Protein 3RR2 (pdb70)

Radius of gyration: 19.03 Å; Cα contacts (8 Å, |Δi|>4): 592; chains: 1; bounding box: 52×50×40 Å

Organism: Mycobacterium marinum (strain ATCC BAA-535 / M) (NCBI:txid216594)

InterPro domains:
  IPR001216 Cysteine synthase/cystathionine beta-synthase, pyridoxal-phosphate attachment site [PS00901] (33-51)
  IPR001926 Tryptophan synthase beta chain-like, PALP domain [PF00291] (7-294)
  IPR005856 Cysteine synthase [TIGR01136] (7-305)
  IPR005859 Cysteine synthase CysK [TIGR01139] (7-305)
  IPR036052 Tryptophan synthase beta chain-like, PALP domain superfamily [G3DSA:3.40.50.1100] (8-299)
  IPR036052 Tryptophan synthase beta chain-like, PALP domain superfamily [G3DSA:3.40.50.1100] (45-146)
  IPR036052 Tryptophan synthase beta chain-like, PALP domain superfamily [SSF53686] (2-307)
  IPR050214 Cysteine synthase/Cystathionine beta-synthase [PTHR10314] (3-308)

CATH classification: 3.40.50.1100 (+1 more: 3.40.50.1100)

Solvent-accessible surface area: 13873 Å² total; per-residue (Å²): 164,172,142,129,37,146,54,73,10,103,104,28,15,65,4,52,47,55,135,7,144,128,0,10,70,76,23,72,9,47,2,9,0,0,7,0,25,128,5,42,10,13,2,15,46,1,8,29,0,17,13,17,0,62,27,4,58,95,75,49,101,14,89,127,103,4,29,0,0,18,28,14,84,16,26,31,0,2,0,0,1,6,0,1,53,42,64,62,31,97,5,9,0,1,0,19,79,118,12,40,87,127,33,52,104,70,1,101,88,71,56,8,80,22,42,67,14,141,67,58,32,1,48,64,89,1,47,49,21,33,175,88,58,144,17,55,38,38,2,122,87,95,43,91,135,76,87,29,16,72,14,0,51,66,0,0,49,12,0,62,159,80,13,134,14,42,1,23,0,0,0,3,29,8,57,100,4,20,15,0,26,1,0,0,73,22,0,73,94,98,66,110,74,3,61,1,2,0,8,25,94,22,74,46,103,92,133,42,147,70,110,21,110,15,154,26,69,53,208,128,23,96,86,29,110,31,88,67,21,80,60,38,14,28,2,2,58,83,62,1,48,106,2,14,55,46,0,34,119,52,22,66,26,102,9,7,87,54,0,0,7,2,0,66,0,0,49,60,3,0,90,63,117,125,3,58,71,44,30,0,0,0,1,0,22,17,48,13,93,111,192

Foldseek 3Di:
DDDDDPWLLSQQDPFDKAWDDPLLPPFLATEIEGQNLPRPLGFLLLLVLVLLVVVCVVVVVADLAAAEEEEDEDDNLSSNLQVCLRSVHAYEYEYEPVRDPVRVVSSVVSVYHYHYDVVQRRVVVRVVVCVVDVSYDYGDQDDDPVAARPSLLSVLVSVCVNCVNQAAEEEEACALVRNQQRSLVNNCVVPVRHATEHEAEDEQDDPDDDWDFDDDHDDGGDTRDNPSHPYYHYGYQNQLVVQQVCCCVPVVAAADSRLSRRVSVQSVLSRDPVCRHGYYYTYRGGGHDPD

Secondary structure (DSSP, 8-state):
-----SSGGGGSS-PPEEE--STT-S-SSEEEEEEGGGSTTSSTHHHHHHHHHHHHHHHT---TT-EEEEE-SSHHHHHHHHHHHHHT-EEEEEEETTS-HHHHHHHHHTT-EEEEE--HHHHHHHHHHHHH-TTEE-------TTS--HHHHHHHHHHHHHTTT---EEEEE-TTSHHHHHHHHHHHHH-TT-EEEEEEEESS--------B---SSS-PPBP--TT-SEEEEEEHHHHHHHHHHIIIIIS----HHHHHHHHHHHHHHTSGGGTT-EEEEEE-------

Sequence (291 aa):
SMTIAENITQLIGGTPLVRLRRVTDGAAADDVVAKLESFNPAGSIKDRIGVAMIDAAEKAGLIKPDTIILEPTSGNTGIALAMVSAARGYKCVLTMPDTMSIERRMLLRAYGAELVLTPMAGAIAKAEELAKTDDRYFIPQQFENPANPAVHAVTTAEEVWRDTDGKVDIFVSGVGTGGTITGVAQVIKQRRPSAQFVAVEPAASPVKGPHPIQGIGAGFVPPVLDLALVDEVITVGNDDALELARRMATEEGLLVGISSGAAVWAARELAHRPENAGKLIVVVLPDFGERY

Nearest PDB structures (foldseek):
  3rr2-assembly1_A  TM=1.003E+00  e=1.595E-61  Mycobacterium marinum M
  4i1y-assembly1_A  TM=9.428E-01  e=1.018E-43  Mycobacterium ulcerans Agy99
  4i1y-assembly2_C  TM=9.338E-01  e=3.707E-43  Mycobacterium ulcerans Agy99
  5mms-assembly2_A  TM=8.880E-01  e=4.547E-29  Homo sapiens
  1m54-assembly2_C  TM=8.860E-01  e=8.006E-27  Homo sapiens

Structure (mmCIF, N/CA/C/O backbone):
data_3RR2
#
_entry.id   3RR2
#
_cell.length_a   51.190
_cell.length_b   51.190
_cell.length_c   229.900
_cell.angle_alpha   90.000
_cell.angle_beta   90.000
_cell.angle_gamma   90.000
#
_symmetry.space_group_name_H-M   'P 43 21 2'
#
loop_
_entity.id
_entity.type
_entity.pdbx_description
1 polymer 'Cysteine synthase'
2 water water
#
loop_
_atom_site.group_PDB
_atom_site.id
_atom_site.type_symbol
_atom_site.label_atom_id
_atom_site.label_alt_id
_atom_site.label_comp_id
_atom_site.label_asym_id
_atom_site.label_entity_id
_atom_site.label_seq_id
_atom_site.pdbx_PDB_ins_code
_atom_site.Cartn_x
_atom_site.Cartn_y
_atom_site.Cartn_z
_atom_site.occupancy
_atom_site.B_iso_or_equiv
_atom_site.auth_seq_id
_atom_site.auth_comp_id
_atom_site.auth_asym_id
_atom_site.auth_atom_id
_atom_site.pdbx_PDB_model_num
ATOM 1 N N . SER A 1 4 ? 16.400 33.487 114.619 1.00 35.37 0 SER A N 1
ATOM 2 C CA . SER A 1 4 ? 17.003 33.083 115.924 1.00 35.06 0 SER A CA 1
ATOM 3 C C . SER A 1 4 ? 16.131 32.101 116.746 1.00 34.08 0 SER A C 1
ATOM 4 O O . SER A 1 4 ? 16.654 31.480 117.697 1.00 33.89 0 SER A O 1
ATOM 6 N N . MET A 1 5 ? 14.834 31.969 116.386 1.00 32.34 1 MET A N 1
ATOM 7 C CA . MET A 1 5 ? 13.963 30.871 116.894 1.00 30.23 1 MET A CA 1
ATOM 8 C C . MET A 1 5 ? 14.090 29.676 115.963 1.00 28.42 1 MET A C 1
ATOM 9 O O . MET A 1 5 ? 14.476 29.841 114.805 1.00 28.75 1 MET A O 1
ATOM 14 N N . THR A 1 6 ? 13.764 28.484 116.461 1.00 25.31 2 THR A N 1
ATOM 15 C CA . THR A 1 6 ? 13.746 27.268 115.665 1.00 23.12 2 THR A CA 1
ATOM 16 C C . THR A 1 6 ? 12.366 26.619 115.792 1.00 21.07 2 THR A C 1
ATOM 17 O O . THR A 1 6 ? 12.130 25.797 116.685 1.00 19.53 2 THR A O 1
ATOM 21 N N . ILE A 1 7 ? 11.460 27.038 114.917 1.00 18.53 3 ILE A N 1
ATOM 22 C CA . ILE A 1 7 ? 10.081 26.578 114.904 1.00 17.39 3 ILE A CA 1
ATOM 23 C C . ILE A 1 7 ? 9.709 26.328 113.453 1.00 16.34 3 ILE A C 1
ATOM 24 O O . ILE A 1 7 ? 9.809 27.235 112.640 1.00 16.58 3 ILE A O 1
ATOM 29 N N . ALA A 1 8 ? 9.300 25.102 113.139 1.00 15.11 4 ALA A N 1
ATOM 30 C CA . ALA A 1 8 ? 8.773 24.732 111.832 1.00 14.74 4 ALA A CA 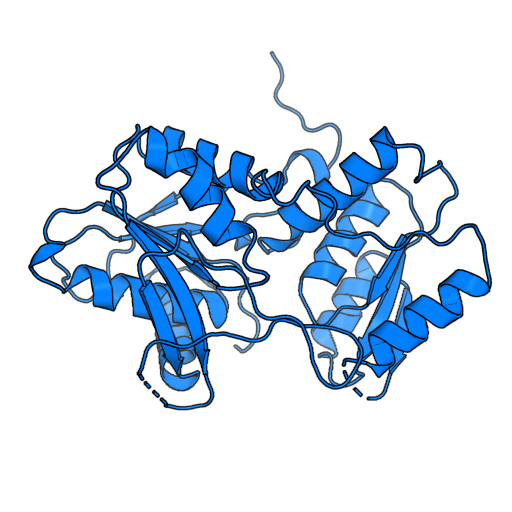1
ATOM 31 C C . ALA A 1 8 ? 7.449 25.439 111.598 1.00 15.40 4 ALA A C 1
ATOM 32 O O . ALA A 1 8 ? 6.633 25.537 112.504 1.00 15.52 4 ALA A O 1
ATOM 34 N N . GLU A 1 9 ? 7.227 25.944 110.394 1.00 15.91 5 GLU A N 1
ATOM 35 C CA . GLU A 1 9 ? 5.908 26.511 110.035 1.00 17.60 5 GLU A CA 1
ATOM 36 C C . GLU A 1 9 ? 4.832 25.449 109.918 1.00 16.55 5 GLU A C 1
ATOM 37 O O . GLU A 1 9 ? 3.680 25.704 110.232 1.00 16.43 5 GLU A O 1
ATOM 43 N N . ASN A 1 10 ? 5.216 24.251 109.493 1.00 15.83 6 ASN A N 1
ATOM 44 C CA . ASN A 1 10 ? 4.311 23.115 109.436 1.00 15.52 6 ASN A CA 1
ATOM 45 C C . ASN A 1 10 ? 5.117 21.814 109.442 1.00 14.44 6 ASN A C 1
ATOM 46 O O . ASN A 1 10 ? 6.334 21.839 109.338 1.00 13.65 6 ASN A O 1
ATOM 51 N N . ILE A 1 11 ? 4.438 20.682 109.576 1.00 12.93 7 ILE A N 1
ATOM 52 C CA . ILE A 1 11 ? 5.104 19.397 109.765 1.00 12.66 7 ILE A CA 1
ATOM 53 C C . ILE A 1 11 ? 5.982 18.997 108.541 1.00 12.35 7 ILE A C 1
ATOM 54 O O . ILE A 1 11 ? 6.977 18.289 108.693 1.00 11.54 7 ILE A O 1
ATOM 59 N N . THR A 1 12 ? 5.667 19.507 107.348 1.00 12.81 8 THR A N 1
ATOM 60 C CA . THR A 1 12 ? 6.418 19.151 106.146 1.00 12.88 8 THR A CA 1
ATOM 61 C C . THR A 1 12 ? 7.817 19.722 106.190 1.00 14.91 8 THR A C 1
ATOM 62 O O . THR A 1 12 ? 8.720 19.207 105.523 1.00 14.69 8 THR A O 1
ATOM 66 N N . GLN A 1 13 ? 8.007 20.761 107.009 1.00 15.30 9 GLN A N 1
ATOM 67 C CA . GLN A 1 13 ? 9.306 21.350 107.226 1.00 16.32 9 GLN A CA 1
ATOM 68 C C . GLN A 1 13 ? 10.184 20.536 108.158 1.00 15.38 9 GLN A C 1
ATOM 69 O O . GLN A 1 13 ? 11.341 20.884 108.344 1.00 16.58 9 GLN A O 1
ATOM 75 N N . LEU A 1 14 ? 9.637 19.467 108.739 1.00 14.44 10 LEU A N 1
ATOM 76 C CA . LEU A 1 14 ? 10.396 18.530 109.588 1.00 13.41 10 LEU A CA 1
ATOM 77 C C . LEU A 1 14 ? 10.715 17.221 108.867 1.00 13.38 10 LEU A C 1
ATOM 78 O O . LEU A 1 14 ? 11.162 16.259 109.481 1.00 13.45 10 LEU A O 1
ATOM 83 N N . ILE A 1 15 ? 10.484 17.172 107.553 1.00 13.01 11 ILE A N 1
ATOM 84 C CA . ILE A 1 15 ? 10.870 16.016 106.750 1.00 12.31 11 ILE A CA 1
ATOM 85 C C . ILE A 1 15 ? 12.370 16.088 106.507 1.00 12.68 11 ILE A C 1
ATOM 86 O O . ILE A 1 15 ? 12.913 17.182 106.251 1.00 12.63 11 ILE A O 1
ATOM 91 N N . GLY A 1 16 ? 13.039 14.951 106.587 1.00 12.83 12 GLY A N 1
ATOM 92 C CA . GLY A 1 16 ? 14.509 14.924 106.429 1.00 13.85 12 GLY A CA 1
ATOM 93 C C . GLY A 1 16 ? 15.254 15.318 107.701 1.00 13.79 12 GLY A C 1
ATOM 94 O O . GLY A 1 16 ? 14.685 15.338 108.802 1.00 14.16 12 GLY A O 1
ATOM 95 N N . GLY A 1 17 ? 16.542 15.592 107.554 1.00 14.32 13 GLY A N 1
ATOM 96 C CA . GLY A 1 17 ? 17.452 15.804 108.709 1.00 13.63 13 GLY A CA 1
ATOM 97 C C . GLY A 1 17 ? 17.490 14.665 109.700 1.00 13.02 13 GLY A C 1
ATOM 98 O O . GLY A 1 17 ? 17.587 14.878 110.897 1.00 12.52 13 GLY A O 1
ATOM 99 N N . THR A 1 18 ? 17.423 13.440 109.194 1.00 11.68 14 THR A N 1
ATOM 100 C CA . THR A 1 18 ? 17.310 12.245 110.013 1.00 11.42 14 THR A CA 1
ATOM 101 C C . THR A 1 18 ? 18.683 11.891 110.572 1.00 11.32 14 THR A C 1
ATOM 102 O O . THR A 1 18 ? 19.695 12.193 109.944 1.00 12.10 14 THR A O 1
ATOM 106 N N . PRO A 1 19 ? 18.719 11.294 111.767 1.00 12.29 15 PRO A N 1
ATOM 107 C CA . PRO A 1 19 ? 19.976 11.067 112.466 1.00 12.35 15 PRO A CA 1
ATOM 108 C C . PRO A 1 19 ? 20.714 9.814 112.018 1.00 11.86 15 PRO A C 1
ATOM 109 O O . PRO A 1 19 ? 20.096 8.858 111.511 1.00 12.42 15 PRO A O 1
ATOM 113 N N . LEU A 1 20 ? 22.017 9.826 112.241 1.00 12.19 16 LEU A N 1
ATOM 114 C CA . LEU A 1 20 ? 22.842 8.615 112.183 1.00 12.01 16 LEU A CA 1
ATOM 115 C C . LEU A 1 20 ? 23.041 7.984 113.565 1.00 12.29 16 LEU A C 1
ATOM 116 O O . LEU A 1 20 ? 23.264 8.683 114.567 1.00 12.97 16 LEU A O 1
ATOM 121 N N . VAL A 1 21 ? 23.002 6.654 113.611 1.00 11.29 17 VAL A N 1
ATOM 122 C CA . VAL A 1 21 ? 23.288 5.922 114.839 1.00 12.00 17 VAL A CA 1
ATOM 123 C C . VAL A 1 21 ? 24.156 4.722 114.516 1.00 12.97 17 VAL A C 1
ATOM 124 O O . VAL A 1 21 ? 23.950 4.033 113.499 1.00 11.24 17 VAL A O 1
ATOM 128 N N . ARG A 1 22 ? 25.123 4.478 115.389 1.00 13.76 18 ARG A N 1
ATOM 129 C CA . ARG A 1 22 ? 26.073 3.397 115.214 1.00 15.31 18 ARG A CA 1
ATOM 130 C C . ARG A 1 22 ? 25.373 2.083 115.566 1.00 15.22 18 ARG A C 1
ATOM 131 O O . ARG A 1 22 ? 24.579 2.038 116.518 1.00 14.75 18 ARG A O 1
ATOM 139 N N . LEU A 1 23 ? 25.620 1.032 114.780 1.00 15.13 19 LEU A N 1
ATOM 140 C CA . LEU A 1 23 ? 25.116 -0.309 115.100 1.00 15.96 19 LEU A CA 1
ATOM 141 C C . LEU A 1 23 ? 26.225 -1.087 115.794 1.00 17.92 19 LEU A C 1
ATOM 142 O O . LEU A 1 23 ? 27.325 -1.213 115.280 1.00 20.07 19 LEU A O 1
ATOM 147 N N . ARG A 1 24 ? 25.950 -1.540 117.007 1.00 18.55 20 ARG A N 1
ATOM 148 C CA . ARG A 1 24 ? 26.997 -2.021 117.889 1.00 20.36 20 ARG A CA 1
ATOM 149 C C . ARG A 1 24 ? 26.975 -3.543 118.038 1.00 19.97 20 ARG A C 1
ATOM 150 O O . ARG A 1 24 ? 27.991 -4.139 118.316 1.00 20.79 20 ARG A O 1
ATOM 158 N N . ARG A 1 25 ? 25.816 -4.167 117.871 1.00 20.00 21 ARG A N 1
ATOM 159 C CA . ARG A 1 25 ? 25.669 -5.600 118.160 1.00 21.72 21 ARG A CA 1
ATOM 160 C C . ARG A 1 25 ? 25.358 -6.464 116.935 1.00 21.56 21 ARG A C 1
ATOM 161 O O . ARG A 1 25 ? 25.976 -7.526 116.748 1.00 21.56 21 ARG A O 1
ATOM 169 N N . VAL A 1 26 ? 24.454 -5.994 116.082 1.00 20.95 22 VAL A N 1
ATOM 170 C CA . VAL A 1 26 ? 23.921 -6.829 114.995 1.00 20.23 22 VAL A CA 1
ATOM 171 C C . VAL A 1 26 ? 24.912 -7.082 113.853 1.00 21.26 22 VAL A C 1
ATOM 172 O O . VAL A 1 26 ? 24.674 -7.925 113.004 1.00 21.32 22 VAL A O 1
ATOM 176 N N . THR A 1 27 ? 26.023 -6.355 113.863 1.00 21.32 23 THR A N 1
ATOM 177 C CA . THR A 1 27 ? 27.067 -6.488 112.874 1.00 22.49 23 THR A CA 1
ATOM 178 C C . THR A 1 27 ? 27.986 -7.680 113.172 1.00 22.94 23 THR A C 1
ATOM 179 O O . THR A 1 27 ? 28.768 -8.073 112.324 1.00 22.80 23 THR A O 1
ATOM 183 N N . ASP A 1 28 ? 27.907 -8.210 114.395 1.00 23.66 24 ASP A N 1
ATOM 184 C CA . ASP A 1 28 ? 28.591 -9.440 114.785 1.00 24.82 24 ASP A CA 1
ATOM 185 C C . ASP A 1 28 ? 30.102 -9.324 114.625 1.00 25.04 24 ASP A C 1
ATOM 186 O O . ASP A 1 28 ? 30.745 -10.145 113.977 1.00 25.86 24 ASP A O 1
ATOM 191 N N . GLY A 1 29 ? 30.658 -8.302 115.262 1.00 25.00 25 GLY A N 1
ATOM 192 C CA . GLY A 1 29 ? 32.108 -8.121 115.332 1.00 26.62 25 GLY A CA 1
ATOM 193 C C . GLY A 1 29 ? 32.811 -7.791 114.024 1.00 26.25 25 GLY A C 1
ATOM 194 O O . GLY A 1 29 ? 33.976 -8.126 113.847 1.00 27.13 25 GLY A O 1
ATOM 195 N N . ALA A 1 30 ? 32.108 -7.126 113.114 1.00 24.90 26 ALA A N 1
ATOM 196 C CA . ALA A 1 30 ? 32.700 -6.655 111.856 1.00 24.11 26 ALA A CA 1
ATOM 197 C C . ALA A 1 30 ? 33.878 -5.691 112.082 1.00 24.11 26 ALA A C 1
ATOM 198 O O . ALA A 1 30 ? 33.920 -4.978 113.074 1.00 24.51 26 ALA A O 1
ATOM 200 N N . ALA A 1 31 ? 34.828 -5.678 111.151 1.00 23.72 27 ALA A N 1
ATOM 201 C CA . ALA A 1 31 ? 36.005 -4.820 111.248 1.00 23.69 27 ALA A CA 1
ATOM 202 C C . ALA A 1 31 ? 35.806 -3.480 110.536 1.00 22.45 27 ALA A C 1
ATOM 203 O O . ALA A 1 31 ? 36.736 -2.705 110.411 1.00 23.21 27 ALA A O 1
ATOM 205 N N . ALA A 1 32 ? 34.608 -3.230 110.023 1.00 20.90 28 ALA A N 1
ATOM 206 C CA . ALA A 1 32 ? 34.243 -1.912 109.535 1.00 20.11 28 ALA A CA 1
ATOM 207 C C . ALA A 1 32 ? 33.141 -1.366 110.440 1.00 19.90 28 ALA A C 1
ATOM 208 O O . ALA A 1 32 ? 32.397 -2.145 111.061 1.00 19.31 28 ALA A O 1
ATOM 210 N N . ASP A 1 33 ? 33.026 -0.041 110.488 1.00 18.89 29 ASP A N 1
ATOM 211 C CA A ASP A 1 33 ? 32.016 0.653 111.278 0.50 18.79 29 ASP A CA 1
ATOM 212 C CA B ASP A 1 33 ? 32.005 0.611 111.292 0.50 18.85 29 ASP A CA 1
ATOM 213 C C . ASP A 1 33 ? 30.717 0.748 110.474 1.00 17.81 29 ASP A C 1
ATOM 214 O O . ASP A 1 33 ? 30.732 1.190 109.318 1.00 18.20 29 ASP A O 1
ATOM 223 N N . VAL A 1 34 ? 29.598 0.336 111.049 1.00 16.19 30 VAL A N 1
ATOM 224 C CA . VAL A 1 34 ? 28.331 0.438 110.343 1.00 15.23 30 VAL A CA 1
ATOM 225 C C . VAL A 1 34 ? 27.442 1.443 111.091 1.00 14.45 30 VAL A C 1
ATOM 226 O O . VAL A 1 34 ? 27.193 1.277 112.286 1.00 15.45 30 VAL A O 1
ATOM 230 N N . VAL A 1 35 ? 26.980 2.483 110.400 1.00 14.10 31 VAL A N 1
ATOM 231 C CA . VAL A 1 35 ? 26.095 3.461 111.019 1.00 13.96 31 VAL A CA 1
ATOM 232 C C . VAL A 1 35 ? 24.838 3.589 110.183 1.00 13.45 31 VAL A C 1
ATOM 233 O O . VAL A 1 35 ? 24.905 3.648 108.953 1.00 13.90 31 VAL A O 1
ATOM 237 N N . ALA A 1 36 ? 23.699 3.626 110.861 1.00 12.37 32 ALA A N 1
ATOM 238 C CA . ALA A 1 36 ? 22.391 3.607 110.236 1.00 12.01 32 ALA A CA 1
ATOM 239 C C . ALA A 1 36 ? 21.773 5.020 110.152 1.00 12.07 32 ALA A C 1
ATOM 240 O O . ALA A 1 36 ? 21.796 5.789 111.125 1.00 11.87 32 ALA A O 1
ATOM 242 N N . LYS A 1 37 ? 21.211 5.347 109.002 1.00 11.96 33 LYS A N 1
ATOM 243 C CA . LYS A 1 37 ? 20.467 6.600 108.836 1.00 12.00 33 LYS A CA 1
ATOM 244 C C . LYS A 1 37 ? 18.988 6.295 108.984 1.00 11.90 33 LYS A C 1
ATOM 245 O O . LYS A 1 37 ? 18.444 5.478 108.241 1.00 12.11 33 LYS A O 1
ATOM 251 N N . LEU A 1 38 ? 18.364 6.878 109.996 1.00 11.98 34 LEU A N 1
ATOM 252 C CA . LEU A 1 38 ? 17.065 6.431 110.459 1.00 13.34 34 LEU A CA 1
ATOM 253 C C . LEU A 1 38 ? 15.938 7.195 109.745 1.00 14.13 34 LEU A C 1
ATOM 254 O O . LEU A 1 38 ? 15.450 8.232 110.251 1.00 14.96 34 LEU A O 1
ATOM 259 N N . GLU A 1 39 ? 15.515 6.694 108.588 1.00 15.00 35 GLU A N 1
ATOM 260 C CA . GLU A 1 39 ? 14.447 7.362 107.839 1.00 15.84 35 GLU A CA 1
ATOM 261 C C . GLU A 1 39 ? 13.060 7.176 108.478 1.00 17.79 35 GLU A C 1
ATOM 262 O O . GLU A 1 39 ? 12.139 7.924 108.162 1.00 17.87 35 GLU A O 1
ATOM 268 N N . SER A 1 40 ? 12.943 6.234 109.425 1.00 18.95 36 SER A N 1
ATOM 269 C CA . SER A 1 40 ? 11.761 6.106 110.279 1.00 19.71 36 SER A CA 1
ATOM 270 C C . SER A 1 40 ? 11.543 7.303 111.188 1.00 19.21 36 SER A C 1
ATOM 271 O O . SER A 1 40 ? 10.480 7.425 111.782 1.00 21.47 36 SER A O 1
ATOM 274 N N . PHE A 1 41 ? 12.517 8.208 111.285 1.00 17.95 37 PHE A N 1
ATOM 275 C CA . PHE A 1 41 ? 12.346 9.432 112.054 1.00 17.53 37 PHE A CA 1
ATOM 276 C C . PHE A 1 41 ? 11.645 10.555 111.276 1.00 16.18 37 PHE A C 1
ATOM 277 O O . PHE A 1 41 ? 11.294 11.579 111.858 1.00 15.98 37 PHE A O 1
ATOM 285 N N . ASN A 1 42 ? 11.457 10.387 109.973 1.00 14.55 38 ASN A N 1
ATOM 286 C CA . ASN A 1 42 ? 10.591 11.311 109.232 1.00 14.36 38 ASN A CA 1
ATOM 287 C C . ASN A 1 42 ? 9.181 11.328 109.839 1.00 14.07 38 ASN A C 1
ATOM 288 O O . ASN A 1 42 ? 8.759 10.359 110.440 1.00 14.08 38 ASN A O 1
ATOM 293 N N . PRO A 1 43 ? 8.434 12.420 109.653 1.00 14.00 39 PRO A N 1
ATOM 294 C CA . PRO A 1 43 ? 7.167 12.612 110.377 1.00 13.96 39 PRO A CA 1
ATOM 295 C C . PRO A 1 43 ? 6.116 11.522 110.188 1.00 15.31 39 PRO A C 1
ATOM 296 O O . PRO A 1 43 ? 5.401 11.203 111.135 1.00 15.72 39 PRO A O 1
ATOM 300 N N . ALA A 1 44 ? 6.029 10.956 108.983 1.00 15.28 40 ALA A N 1
ATOM 301 C CA . ALA A 1 44 ? 5.103 9.867 108.698 1.00 16.27 40 ALA A CA 1
ATOM 302 C C . ALA A 1 44 ? 5.813 8.508 108.639 1.00 16.07 40 ALA A C 1
ATOM 303 O O . ALA A 1 44 ? 5.231 7.546 108.121 1.00 17.42 40 ALA A O 1
ATOM 305 N N . GLY A 1 45 ? 7.057 8.446 109.128 1.00 15.10 41 GLY A N 1
ATOM 306 C CA . GLY A 1 45 ? 7.715 7.174 109.439 1.00 15.15 41 GLY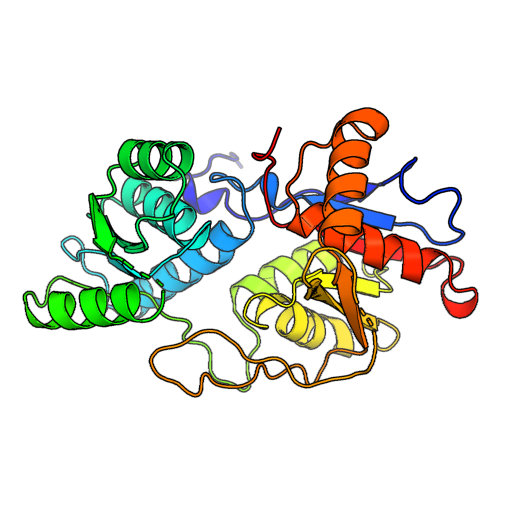 A CA 1
ATOM 307 C C . GLY A 1 45 ? 8.532 6.503 108.343 1.00 14.77 41 GLY A C 1
ATOM 308 O O . GLY A 1 45 ? 9.024 5.401 108.551 1.00 15.25 41 GLY A O 1
ATOM 309 N N . SER A 1 46 ? 8.704 7.141 107.185 1.00 14.04 42 SER A N 1
ATOM 310 C CA . SER A 1 46 ? 9.524 6.532 106.138 1.00 13.70 42 SER A CA 1
ATOM 311 C C . SER A 1 46 ? 10.253 7.515 105.223 1.00 13.16 42 SER A C 1
ATOM 312 O O . SER A 1 46 ? 9.944 8.724 105.160 1.00 12.05 42 SER A O 1
ATOM 315 N N . ILE A 1 47 ? 11.206 6.960 104.472 1.00 12.54 43 ILE A N 1
ATOM 316 C CA . ILE A 1 47 ? 11.937 7.716 103.486 1.00 12.89 43 ILE A CA 1
ATOM 317 C C . ILE A 1 47 ? 10.997 8.352 102.452 1.00 12.73 43 ILE A C 1
ATOM 318 O O . ILE A 1 47 ? 11.321 9.388 101.895 1.00 12.74 43 ILE A O 1
ATOM 323 N N . LYS A 1 48 ? 9.834 7.745 102.218 1.00 12.52 44 LYS A N 1
ATOM 324 C CA . LYS A 1 48 ? 8.906 8.260 101.195 1.00 13.02 44 LYS A CA 1
ATOM 325 C C . LYS A 1 48 ? 8.366 9.658 101.518 1.00 12.53 44 LYS A C 1
ATOM 326 O O . LYS A 1 48 ? 7.950 10.368 100.626 1.00 13.18 44 LYS A O 1
ATOM 332 N N . ASP A 1 49 ? 8.447 10.091 102.767 1.00 12.89 45 ASP A N 1
ATOM 333 C CA . ASP A 1 49 ? 8.132 11.476 103.083 1.00 13.52 45 ASP A CA 1
ATOM 334 C C . ASP A 1 49 ? 8.971 12.447 102.215 1.00 13.01 45 ASP A C 1
ATOM 335 O O . ASP A 1 49 ? 8.475 13.469 101.775 1.00 12.54 45 ASP A O 1
ATOM 340 N N . ARG A 1 50 ? 10.242 12.140 102.015 1.00 13.31 46 ARG A N 1
ATOM 341 C CA . ARG A 1 50 ? 11.134 13.013 101.217 1.00 13.52 46 ARG A CA 1
ATOM 342 C C . ARG A 1 50 ? 10.676 13.090 99.776 1.00 14.00 46 ARG A C 1
ATOM 343 O O . ARG A 1 50 ? 10.672 14.177 99.166 1.00 12.31 46 ARG A O 1
ATOM 351 N N . ILE A 1 51 ? 10.295 11.930 99.233 1.00 14.32 47 ILE A N 1
ATOM 352 C CA . ILE A 1 51 ? 9.895 11.813 97.825 1.00 16.03 47 ILE A CA 1
ATOM 353 C C . ILE A 1 51 ? 8.542 12.473 97.626 1.00 15.77 47 ILE A C 1
ATOM 354 O O . ILE A 1 51 ? 8.349 13.235 96.699 1.00 15.85 47 ILE A O 1
ATOM 359 N N . GLY A 1 52 ? 7.596 12.198 98.516 1.00 15.68 48 GLY A N 1
ATOM 360 C CA . GLY A 1 52 ? 6.287 12.812 98.443 1.00 15.18 48 GLY A CA 1
ATOM 361 C C . GLY A 1 52 ? 6.288 14.328 98.523 1.00 15.24 48 GLY A C 1
ATOM 362 O O . GLY A 1 52 ? 5.621 15.013 97.737 1.00 15.84 48 GLY A O 1
ATOM 363 N N . VAL A 1 53 ? 6.989 14.880 99.495 1.00 14.20 49 VAL A N 1
ATOM 364 C CA . VAL A 1 53 ? 7.038 16.325 99.599 1.00 13.75 49 VAL A CA 1
ATOM 365 C C . VAL A 1 53 ? 7.755 16.962 98.424 1.00 14.24 49 VAL A C 1
ATOM 366 O O . VAL A 1 53 ? 7.355 18.039 98.003 1.00 14.37 49 VAL A O 1
ATOM 370 N N . ALA A 1 54 ? 8.795 16.311 97.892 1.00 14.02 50 ALA A N 1
ATOM 371 C CA . ALA A 1 54 ? 9.554 16.893 96.760 1.00 14.33 50 ALA A CA 1
ATOM 372 C C . ALA A 1 54 ? 8.672 16.975 95.516 1.00 14.80 50 ALA A C 1
ATOM 373 O O . ALA A 1 54 ? 8.751 17.947 94.771 1.00 14.03 50 ALA A O 1
ATOM 375 N N . MET A 1 55 ? 7.853 15.948 95.287 1.00 14.08 51 MET A N 1
ATOM 376 C CA . MET A 1 55 ? 6.931 15.961 94.159 1.00 15.48 51 MET A CA 1
ATOM 377 C C . MET A 1 55 ? 5.886 17.082 94.283 1.00 15.95 51 MET A C 1
ATOM 378 O O . MET A 1 55 ? 5.563 17.749 93.304 1.00 15.81 51 MET A O 1
ATOM 383 N N . ILE A 1 56 ? 5.369 17.284 95.500 1.00 15.86 52 ILE A N 1
ATOM 384 C CA . ILE A 1 56 ? 4.347 18.309 95.753 1.00 17.19 52 ILE A CA 1
ATOM 385 C C . ILE A 1 56 ? 4.937 19.721 95.678 1.00 16.67 52 ILE A C 1
ATOM 386 O O . ILE A 1 56 ? 4.355 20.608 95.057 1.00 17.00 52 ILE A O 1
ATOM 391 N N . ASP A 1 57 ? 6.096 19.906 96.289 1.00 16.34 53 ASP A N 1
ATOM 392 C CA . ASP A 1 57 ? 6.829 21.171 96.191 1.00 17.63 53 ASP A CA 1
ATOM 393 C C . ASP A 1 57 ? 7.076 21.594 94.739 1.00 17.82 53 ASP A C 1
ATOM 394 O O . ASP A 1 57 ? 6.873 22.748 94.381 1.00 18.78 53 ASP A O 1
ATOM 399 N N . ALA A 1 58 ? 7.525 20.648 93.919 1.00 17.91 54 ALA A N 1
ATOM 400 C CA . ALA A 1 58 ? 7.783 20.893 92.501 1.00 18.26 54 ALA A CA 1
ATOM 401 C C . ALA A 1 58 ? 6.499 21.305 91.748 1.00 18.60 54 ALA A C 1
ATOM 402 O O . ALA A 1 58 ? 6.509 22.294 90.998 1.00 18.29 54 ALA A O 1
ATOM 404 N N . ALA A 1 59 ? 5.410 20.568 91.975 1.00 17.86 55 ALA A N 1
ATOM 405 C CA . ALA A 1 59 ? 4.0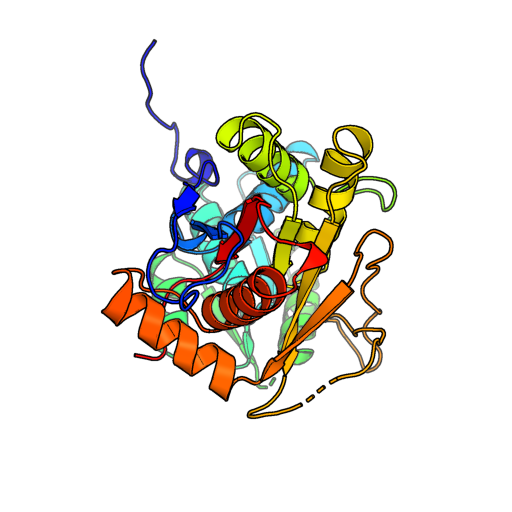99 20.864 91.383 1.00 19.48 55 ALA A CA 1
ATOM 406 C C . ALA A 1 59 ? 3.570 22.230 91.799 1.00 19.68 55 ALA A C 1
ATOM 407 O O . ALA A 1 59 ? 2.977 22.954 90.980 1.00 22.23 55 ALA A O 1
ATOM 409 N N . GLU A 1 60 ? 3.765 22.586 93.063 1.00 19.57 56 GLU A N 1
ATOM 410 C CA . GLU A 1 60 ? 3.377 23.920 93.558 1.00 20.43 56 GLU A CA 1
ATOM 411 C C . GLU A 1 60 ? 4.163 24.995 92.814 1.00 21.26 56 GLU A C 1
ATOM 412 O O . GLU A 1 60 ? 3.582 25.938 92.306 1.00 22.71 56 GLU A O 1
ATOM 418 N N . LYS A 1 61 ? 5.478 24.805 92.694 1.00 21.90 57 LYS A N 1
ATOM 419 C CA . LYS A 1 61 ? 6.341 25.759 91.982 1.00 21.81 57 LYS A CA 1
ATOM 420 C C . LYS A 1 61 ? 5.957 25.877 90.509 1.00 22.80 57 LYS A C 1
ATOM 421 O O . LYS A 1 61 ? 5.981 26.974 89.946 1.00 23.08 57 LYS A O 1
ATOM 423 N N . ALA A 1 62 ? 5.612 24.748 89.903 1.00 22.33 58 ALA A N 1
ATOM 424 C CA . ALA A 1 62 ? 5.243 24.696 88.495 1.00 24.04 58 ALA A CA 1
ATOM 425 C C . ALA A 1 62 ? 3.875 25.337 88.184 1.00 25.69 58 ALA A C 1
ATOM 426 O O . ALA A 1 62 ? 3.594 25.630 87.014 1.00 25.62 58 ALA A O 1
ATOM 428 N N . GLY A 1 63 ? 3.039 25.498 89.219 1.00 27.06 59 GLY A N 1
ATOM 429 C CA . GLY A 1 63 ? 1.666 26.004 89.098 1.00 28.80 59 GLY A CA 1
ATOM 430 C C . GLY A 1 63 ? 0.617 24.937 88.802 1.00 30.89 59 GLY A C 1
ATOM 431 O O . GLY A 1 63 ? -0.526 25.253 88.447 1.00 31.68 59 GLY A O 1
ATOM 432 N N . LEU A 1 64 ? 0.995 23.669 88.939 1.00 33.08 60 LEU A N 1
ATOM 433 C CA . LEU A 1 64 ? 0.066 22.546 88.753 1.00 34.21 60 LEU A CA 1
ATOM 434 C C . LEU A 1 64 ? -0.805 22.295 89.983 1.00 35.05 60 LEU A C 1
ATOM 435 O O . LEU A 1 64 ? -1.825 21.607 89.889 1.00 35.36 60 LEU A O 1
ATOM 440 N N . ILE A 1 65 ? -0.381 22.790 91.146 1.00 35.89 61 ILE A N 1
ATOM 441 C CA . ILE A 1 65 ? -1.208 22.685 92.356 1.00 36.87 61 ILE A CA 1
ATOM 442 C C . ILE A 1 65 ? -1.725 24.040 92.738 1.00 39.52 61 ILE A C 1
ATOM 443 O O . ILE A 1 65 ? -0.953 24.905 93.137 1.00 40.99 61 ILE A O 1
ATOM 448 N N . LYS A 1 66 ? -3.026 24.208 92.633 1.00 41.67 62 LYS A N 1
ATOM 449 C CA . LYS A 1 66 ? -3.682 25.413 93.073 1.00 44.42 62 LYS A CA 1
ATOM 450 C C . LYS A 1 66 ? -4.248 25.139 94.481 1.00 44.71 62 LYS A C 1
ATOM 451 O O . LYS A 1 66 ? -4.135 24.014 94.985 1.00 43.61 62 LYS A O 1
ATOM 457 N N . PRO A 1 67 ? -4.817 26.166 95.141 1.00 46.57 63 PRO A N 1
ATOM 458 C CA . PRO A 1 67 ? -5.392 25.912 96.466 1.00 46.15 63 PRO A CA 1
ATOM 459 C C .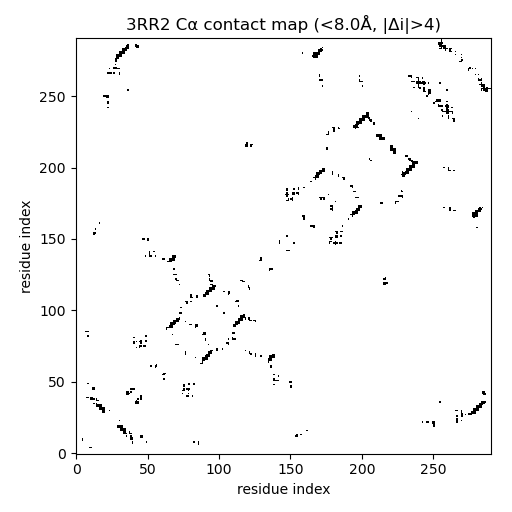 PRO A 1 67 ? -6.454 24.799 96.513 1.00 45.52 63 PRO A C 1
ATOM 460 O O . PRO A 1 67 ? -6.505 24.069 97.510 1.00 44.98 63 PRO A O 1
ATOM 464 N N . ASP A 1 68 ? -7.256 24.659 95.444 1.00 45.90 64 ASP A N 1
ATOM 465 C CA . ASP A 1 68 ? -8.366 23.669 95.355 1.00 45.09 64 ASP A CA 1
ATOM 466 C C . ASP A 1 68 ? -8.084 22.361 94.566 1.00 43.09 64 ASP A C 1
ATOM 467 O O . ASP A 1 68 ? -9.018 21.603 94.233 1.00 43.36 64 ASP A O 1
ATOM 472 N N . THR A 1 69 ? -6.816 22.104 94.251 1.00 39.99 65 THR A N 1
ATOM 473 C CA . THR A 1 69 ? -6.432 20.880 93.551 1.00 37.72 65 THR A CA 1
ATOM 474 C C . THR A 1 69 ? -6.656 19.684 94.476 1.00 34.59 65 THR A C 1
ATOM 475 O O . THR A 1 69 ? -6.535 19.813 95.698 1.00 33.97 65 THR A O 1
ATOM 479 N N . ILE A 1 70 ? -7.013 18.542 93.889 1.00 32.83 66 ILE A N 1
ATOM 480 C CA . ILE A 1 70 ? -7.060 17.261 94.596 1.00 30.51 66 ILE A CA 1
ATOM 481 C C . ILE A 1 70 ? -5.870 16.339 94.240 1.00 28.30 66 ILE A C 1
ATOM 482 O O . ILE A 1 70 ? -5.670 15.982 93.073 1.00 28.67 66 ILE A O 1
ATOM 487 N N . ILE A 1 71 ? -5.125 15.921 95.257 1.00 25.39 67 ILE A N 1
ATOM 488 C CA . ILE A 1 71 ? -3.961 15.029 95.084 1.00 24.16 67 ILE A CA 1
ATOM 489 C C . ILE A 1 71 ? -4.437 13.582 94.901 1.00 24.10 67 ILE A C 1
ATOM 490 O O . ILE A 1 71 ? -5.194 13.066 95.746 1.00 24.21 67 ILE A O 1
ATOM 495 N N . LEU A 1 72 ? -3.995 12.939 93.820 1.00 23.79 68 LEU A N 1
ATOM 496 C CA . LEU A 1 72 ? -4.389 11.564 93.458 1.00 24.26 68 LEU A CA 1
ATOM 497 C C . LEU A 1 72 ? -3.177 10.681 93.157 1.00 24.90 68 LEU A C 1
ATOM 498 O O . LEU A 1 72 ? -2.320 11.060 92.359 1.00 24.66 68 LEU A O 1
ATOM 503 N N . GLU A 1 73 ? -3.106 9.497 93.764 1.00 25.15 69 GLU A N 1
ATOM 504 C CA . GLU A 1 73 ? -1.921 8.659 93.592 1.00 26.43 69 GLU A CA 1
ATOM 505 C C . GLU A 1 73 ? -2.170 7.169 93.779 1.00 27.93 69 GLU A C 1
ATOM 506 O O . GLU A 1 73 ? -2.726 6.765 94.794 1.00 27.30 69 GLU A O 1
ATOM 512 N N . PRO A 1 74 ? -1.760 6.344 92.794 1.00 31.58 70 PRO A N 1
ATOM 513 C CA . PRO A 1 74 ? -1.682 4.893 93.011 1.00 33.37 70 PRO A CA 1
ATOM 514 C C . PRO A 1 74 ? -0.559 4.565 93.967 1.00 33.44 70 PRO A C 1
ATOM 515 O O . PRO A 1 74 ? 0.538 5.108 93.809 1.00 33.61 70 PRO A O 1
ATOM 519 N N . THR A 1 75 ? -0.799 3.705 94.950 1.00 34.07 71 THR A N 1
ATOM 520 C CA . THR A 1 75 ? 0.268 3.337 95.881 1.00 34.51 71 THR A CA 1
ATOM 521 C C . THR A 1 75 ? 0.083 1.932 96.453 1.00 36.07 71 THR A C 1
ATOM 522 O O . THR A 1 75 ? -0.984 1.360 96.372 1.00 37.45 71 THR A O 1
ATOM 526 N N . SER A 1 76 ? 1.152 1.344 96.983 1.00 36.74 72 SER A N 1
ATOM 527 C CA . SER A 1 76 ? 1.000 0.080 97.704 1.00 37.80 72 SER A CA 1
ATOM 528 C C . SER A 1 76 ? 1.480 0.212 99.146 1.00 35.92 72 SER A C 1
ATOM 529 O O . SER A 1 76 ? 1.190 -0.637 99.990 1.00 37.28 72 SER A O 1
ATOM 532 N N . GLY A 1 77 ? 2.187 1.279 99.461 1.00 33.15 73 GLY A N 1
ATOM 533 C CA . GLY A 1 77 ? 2.757 1.344 100.785 1.00 31.39 73 GLY A CA 1
ATOM 534 C C . GLY A 1 77 ? 2.980 2.730 101.282 1.00 28.20 73 GLY A C 1
ATOM 535 O O . GLY A 1 77 ? 2.042 3.529 101.351 1.00 27.64 73 GLY A O 1
ATOM 536 N N . ASN A 1 78 ? 4.238 3.009 101.610 1.00 25.53 74 ASN A N 1
ATOM 537 C CA . ASN A 1 78 ? 4.577 4.222 102.332 1.00 22.73 74 ASN A CA 1
ATOM 538 C C . ASN A 1 78 ? 4.410 5.521 101.529 1.00 20.76 74 ASN A C 1
ATOM 539 O O . ASN A 1 78 ? 4.213 6.579 102.125 1.00 18.92 74 ASN A O 1
ATOM 544 N N . THR A 1 79 ? 4.460 5.476 100.200 1.00 20.76 75 THR A N 1
ATOM 545 C CA . THR A 1 79 ? 4.271 6.719 99.427 1.00 20.54 75 THR A CA 1
ATOM 546 C C . THR A 1 79 ? 2.863 7.343 99.677 1.00 19.74 75 THR A C 1
ATOM 547 O O . THR A 1 79 ? 2.728 8.570 99.757 1.00 18.72 75 THR A O 1
ATOM 551 N N . GLY A 1 80 ? 1.845 6.508 99.864 1.00 19.57 76 GLY A N 1
ATOM 552 C CA . GLY A 1 80 ? 0.508 7.003 100.222 1.00 18.99 76 GLY A CA 1
ATOM 553 C C . GLY A 1 80 ? 0.452 7.698 101.568 1.00 17.32 76 GLY A C 1
ATOM 554 O O . GLY A 1 80 ? -0.177 8.746 101.716 1.00 16.40 76 GLY A O 1
ATOM 555 N N . ILE A 1 81 ? 1.128 7.117 102.554 1.00 16.80 77 ILE A N 1
ATOM 556 C CA . ILE A 1 81 ? 1.183 7.701 103.889 1.00 16.17 77 ILE A CA 1
ATOM 557 C C . ILE A 1 81 ? 1.846 9.093 103.787 1.00 15.13 77 ILE A C 1
ATOM 558 O O . ILE A 1 81 ? 1.341 10.071 104.320 1.00 14.11 77 ILE A O 1
ATOM 563 N N . ALA A 1 82 ? 2.975 9.163 103.078 1.00 14.73 78 ALA A N 1
ATOM 564 C CA . ALA A 1 82 ? 3.708 10.417 102.880 1.00 14.01 78 ALA A CA 1
ATOM 565 C C . ALA A 1 82 ? 2.814 11.469 102.244 1.00 14.04 78 ALA A C 1
ATOM 566 O O . ALA A 1 82 ? 2.707 12.593 102.742 1.00 13.77 78 ALA A O 1
ATOM 568 N N . LEU A 1 83 ? 2.113 11.075 101.180 1.00 14.15 79 LEU A N 1
ATOM 569 C CA . LEU A 1 83 ? 1.255 12.035 100.476 1.00 14.50 79 LEU A CA 1
ATOM 570 C C . LEU A 1 83 ? 0.052 12.448 101.311 1.00 13.81 79 LEU A C 1
ATOM 571 O O . LEU A 1 83 ? -0.369 13.582 101.275 1.00 14.11 79 LEU A O 1
ATOM 576 N N . ALA A 1 84 ? -0.487 11.504 102.072 1.00 14.79 80 ALA A N 1
ATOM 577 C CA . ALA A 1 84 ? -1.592 11.773 102.956 1.00 14.57 80 ALA A CA 1
ATOM 578 C C . ALA A 1 84 ? -1.208 12.809 104.001 1.00 14.29 80 ALA A C 1
ATOM 579 O O . ALA A 1 84 ? -1.955 13.767 104.249 1.00 13.94 80 ALA A O 1
ATOM 581 N N . MET A 1 85 ? -0.049 12.628 104.608 1.00 13.52 81 MET A N 1
ATOM 582 C CA . MET A 1 85 ? 0.446 13.582 105.614 1.00 14.09 81 MET A CA 1
ATOM 583 C C . MET A 1 85 ? 0.702 14.967 104.995 1.00 13.63 81 MET A C 1
ATOM 584 O O . MET A 1 85 ? 0.284 15.977 105.538 1.00 15.08 81 MET A O 1
ATOM 589 N N . VAL A 1 86 ? 1.327 15.022 103.835 1.00 13.14 82 VAL A N 1
ATOM 590 C CA . VAL A 1 86 ? 1.678 16.331 103.217 1.00 13.29 82 VAL A CA 1
ATOM 591 C C . VAL A 1 86 ? 0.404 17.059 102.816 1.00 13.92 82 VAL A C 1
ATOM 592 O O . VAL A 1 86 ? 0.267 18.274 103.016 1.00 14.60 82 VAL A O 1
ATOM 596 N N . SER A 1 87 ? -0.554 16.295 102.284 1.00 14.41 83 SER A N 1
ATOM 597 C CA . SER A 1 87 ? -1.812 16.868 101.791 1.00 14.67 83 SER A CA 1
ATOM 598 C C . SER A 1 87 ? -2.606 17.440 102.927 1.00 15.17 83 SER A C 1
ATOM 599 O O . SER A 1 87 ? -3.136 18.551 102.835 1.00 16.42 83 SER A O 1
ATOM 602 N N . ALA A 1 88 ? -2.689 16.686 104.021 1.00 14.57 84 ALA A N 1
ATOM 603 C CA . ALA A 1 88 ? -3.358 17.164 105.227 1.00 15.24 84 ALA A CA 1
ATOM 604 C C . ALA A 1 88 ? -2.689 18.429 105.766 1.00 16.03 84 ALA A C 1
ATOM 605 O O . ALA A 1 88 ? -3.359 19.397 106.083 1.00 16.97 84 ALA A O 1
ATOM 607 N N . ALA A 1 89 ? -1.368 18.446 105.841 1.00 16.62 85 ALA A N 1
ATOM 608 C CA . ALA A 1 89 ? -0.667 19.621 106.376 1.00 17.98 85 ALA A CA 1
ATOM 609 C C . ALA A 1 89 ? -0.886 20.859 105.497 1.00 19.52 85 ALA A C 1
ATOM 610 O O . ALA A 1 89 ? -0.960 21.975 105.998 1.00 21.48 85 ALA A O 1
ATOM 612 N N . ARG A 1 90 ? -0.995 20.642 104.186 1.00 20.18 86 ARG A N 1
ATOM 613 C CA . ARG A 1 90 ? -1.136 21.741 103.232 1.00 21.25 86 ARG A CA 1
ATOM 614 C C . ARG A 1 90 ? -2.557 22.067 102.849 1.00 21.35 86 ARG A C 1
ATOM 615 O O . ARG A 1 90 ? -2.793 23.081 102.187 1.00 22.16 86 ARG A O 1
ATOM 623 N N . GLY A 1 91 ? -3.506 21.245 103.287 1.00 19.81 87 GLY A N 1
ATOM 624 C CA . GLY A 1 91 ? -4.915 21.552 103.089 1.00 21.21 87 GLY A CA 1
ATOM 625 C C . GLY A 1 91 ? -5.444 21.094 101.747 1.00 21.75 87 GLY A C 1
ATOM 626 O O . GLY A 1 91 ? -6.440 21.627 101.274 1.00 21.34 87 GLY A O 1
ATOM 627 N N . TYR A 1 92 ? -4.786 20.100 101.139 1.00 20.04 88 TYR A N 1
ATOM 628 C CA . TYR A 1 92 ? -5.290 19.500 99.918 1.00 21.31 88 TYR A CA 1
ATOM 629 C C . TYR A 1 92 ? -6.132 18.252 100.238 1.00 21.22 88 TYR A C 1
ATOM 630 O O . TYR A 1 92 ? -5.762 17.468 101.114 1.00 20.81 88 TYR A O 1
ATOM 639 N N . LYS A 1 93 ? -7.227 18.049 99.504 1.00 22.23 89 LYS A N 1
ATOM 640 C CA . LYS A 1 93 ? -7.897 16.740 99.525 1.00 22.66 89 LYS A CA 1
ATOM 641 C C . LYS A 1 93 ? -6.961 15.720 98.882 1.00 21.64 89 LYS A C 1
ATOM 642 O O . LYS A 1 93 ? -6.247 16.046 97.927 1.00 21.75 89 LYS A O 1
ATOM 648 N N . CYS A 1 94 ? -6.992 14.492 99.389 1.00 20.96 90 CYS A N 1
ATOM 649 C CA . CYS A 1 94 ? -6.092 13.433 98.947 1.00 19.65 90 CYS A CA 1
ATOM 650 C C . CYS A 1 94 ? -6.890 12.154 98.697 1.00 20.09 90 CYS A C 1
ATOM 651 O O . CYS A 1 94 ? -7.600 11.688 99.582 1.00 20.32 90 CYS A O 1
ATOM 654 N N . VAL A 1 95 ? -6.774 11.610 97.486 1.00 20.21 91 VAL A N 1
ATOM 655 C CA . VAL A 1 95 ? -7.402 10.342 97.078 1.00 20.52 91 VAL A CA 1
ATOM 656 C C . VAL A 1 95 ? -6.310 9.353 96.663 1.00 20.88 91 VAL A C 1
ATOM 657 O O . VAL A 1 95 ? -5.409 9.701 95.883 1.00 19.94 91 VAL A O 1
ATOM 661 N N . LEU A 1 96 ? -6.344 8.152 97.237 1.00 20.81 92 LEU A N 1
ATOM 662 C CA . LEU A 1 96 ? -5.339 7.127 96.950 1.00 21.54 92 LEU A CA 1
ATOM 663 C C . LEU A 1 96 ? -6.023 5.887 96.421 1.00 24.23 92 LEU A C 1
ATOM 664 O O . LEU A 1 96 ? -7.082 5.467 96.942 1.00 23.87 92 LEU A O 1
ATOM 669 N N . THR A 1 97 ? -5.438 5.309 95.375 1.00 25.78 93 THR A N 1
ATOM 670 C CA . THR A 1 97 ? -5.903 4.039 94.858 1.00 28.80 93 THR A CA 1
ATOM 671 C C . THR A 1 97 ? -4.880 2.968 95.216 1.00 29.75 93 THR A C 1
ATOM 672 O O . THR A 1 97 ? -3.672 3.234 95.261 1.00 28.81 93 THR A O 1
ATOM 676 N N . MET A 1 98 ? -5.361 1.765 95.508 1.00 32.05 94 MET A N 1
ATOM 677 C CA . MET A 1 98 ? -4.494 0.701 95.997 1.00 33.85 94 MET A CA 1
ATOM 678 C C . MET A 1 98 ? -5.151 -0.653 95.942 1.00 36.11 94 MET A C 1
ATOM 679 O O . MET A 1 98 ? -6.359 -0.749 96.037 1.00 36.43 94 MET A O 1
ATOM 684 N N . PRO A 1 99 ? -4.351 -1.720 95.849 1.00 38.81 95 PRO A N 1
ATOM 685 C CA . PRO A 1 99 ? -4.930 -3.065 95.941 1.00 41.52 95 PRO A CA 1
ATOM 686 C C . PRO A 1 99 ? -5.512 -3.360 97.327 1.00 41.27 95 PRO A C 1
ATOM 687 O O . PRO A 1 99 ? -4.987 -2.866 98.323 1.00 40.39 95 PRO A O 1
ATOM 691 N N . ASP A 1 100 ? -6.573 -4.162 97.394 1.00 43.69 96 ASP A N 1
ATOM 692 C CA . ASP A 1 100 ? -7.253 -4.405 98.673 1.00 43.64 96 ASP A CA 1
ATOM 693 C C . ASP A 1 100 ? -6.561 -5.457 99.534 1.00 44.23 96 ASP A C 1
ATOM 694 O O . ASP A 1 100 ? -7.053 -5.790 100.597 1.00 44.79 96 ASP A O 1
ATOM 699 N N . THR A 1 101 ? -5.421 -5.967 99.082 1.00 45.32 97 THR A N 1
ATOM 700 C CA . THR A 1 101 ? -4.506 -6.690 99.961 1.00 45.43 97 THR A CA 1
ATOM 701 C C . THR A 1 101 ? -3.956 -5.791 101.087 1.00 42.70 97 THR A C 1
ATOM 702 O O . THR A 1 101 ? -3.677 -6.286 102.177 1.00 42.72 97 THR A O 1
ATOM 706 N N . MET A 1 102 ? -3.798 -4.491 100.807 1.00 40.27 98 MET A N 1
ATOM 707 C CA . MET A 1 102 ? -3.322 -3.481 101.774 1.00 37.70 98 MET A CA 1
ATOM 708 C C . MET A 1 102 ? -3.796 -3.780 103.199 1.00 35.50 98 MET A C 1
ATOM 709 O O . MET A 1 102 ? -4.982 -3.999 103.408 1.00 35.38 98 MET A O 1
ATOM 714 N N . SER A 1 103 ? -2.877 -3.777 104.175 1.00 32.92 99 SER A N 1
ATOM 715 C CA . SER A 1 103 ? -3.241 -4.144 105.548 1.00 31.72 99 SER A CA 1
ATOM 716 C C . SER A 1 103 ? -4.337 -3.212 106.082 1.00 30.08 99 SER A C 1
ATOM 717 O O . SER A 1 103 ? -4.361 -2.026 105.752 1.00 28.01 99 SER A O 1
ATOM 720 N N . ILE A 1 104 ? -5.237 -3.752 106.904 1.00 30.21 100 ILE A N 1
ATOM 721 C CA . ILE A 1 104 ? -6.249 -2.922 107.556 1.00 28.98 100 ILE A CA 1
ATOM 722 C C . ILE A 1 104 ? -5.574 -1.820 108.366 1.00 27.37 100 ILE A C 1
ATOM 723 O O . ILE A 1 104 ? -6.049 -0.689 108.361 1.00 26.68 100 ILE A O 1
ATOM 728 N N . GLU A 1 105 ? -4.462 -2.137 109.033 1.00 26.89 101 GLU A N 1
ATOM 729 C CA . GLU A 1 105 ? -3.736 -1.144 109.844 1.00 25.72 101 GLU A CA 1
ATOM 730 C C . GLU A 1 105 ? -3.284 0.035 109.011 1.00 23.59 101 GLU A C 1
ATOM 731 O O . GLU A 1 105 ? -3.419 1.170 109.439 1.00 22.82 101 GLU A O 1
ATOM 737 N N . ARG A 1 106 ? -2.766 -0.227 107.809 1.00 23.50 102 ARG A N 1
ATOM 738 C CA . ARG A 1 106 ? -2.354 0.844 106.890 1.00 22.01 102 ARG A CA 1
ATOM 739 C C . ARG A 1 106 ? -3.549 1.643 106.378 1.00 21.15 102 ARG A C 1
ATOM 740 O O . ARG A 1 106 ? -3.471 2.853 106.266 1.00 19.38 102 ARG A O 1
ATOM 748 N N . ARG A 1 107 ? -4.630 0.966 106.026 1.00 21.29 103 ARG A N 1
ATOM 749 C CA . ARG A 1 107 ? -5.850 1.685 105.607 1.00 21.42 103 ARG A CA 1
ATOM 750 C C . ARG A 1 107 ? -6.319 2.664 106.683 1.00 20.40 103 ARG A C 1
ATOM 751 O O . ARG A 1 107 ? -6.719 3.775 106.377 1.00 19.45 103 ARG A O 1
ATOM 759 N N . MET A 1 108 ? -6.274 2.242 10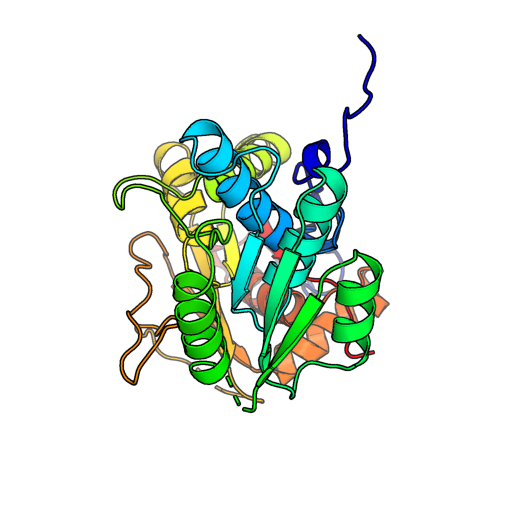7.943 1.00 21.28 104 MET A N 1
ATOM 760 C CA . MET A 1 108 ? -6.805 3.067 109.022 1.00 21.72 104 MET A CA 1
ATOM 761 C C . MET A 1 108 ? -5.939 4.312 109.217 1.00 20.72 104 MET A C 1
ATOM 762 O O . MET A 1 108 ? -6.458 5.417 109.441 1.00 19.91 104 MET A O 1
ATOM 767 N N . LEU A 1 109 ? -4.626 4.119 109.146 1.00 20.05 105 LEU A N 1
ATOM 768 C CA . LEU A 1 109 ? -3.653 5.212 109.194 1.00 19.93 105 LEU A CA 1
ATOM 769 C C . LEU A 1 109 ? -3.857 6.243 108.097 1.00 18.82 105 LEU A C 1
ATOM 770 O O . LEU A 1 109 ? -3.866 7.445 108.362 1.00 18.03 105 LEU A O 1
ATOM 775 N N . LEU A 1 110 ? -4.011 5.778 106.861 1.00 18.42 106 LEU A N 1
ATOM 776 C CA . LEU A 1 110 ? -4.287 6.681 105.747 1.00 17.48 106 LEU A CA 1
ATOM 777 C C . LEU A 1 110 ? -5.585 7.460 105.983 1.00 17.03 106 LEU A C 1
ATOM 778 O O . LEU A 1 110 ? -5.638 8.684 105.839 1.00 16.64 106 LEU A O 1
ATOM 783 N N . ARG A 1 111 ? -6.624 6.758 106.382 1.00 17.65 107 ARG A N 1
ATOM 784 C CA . ARG A 1 111 ? -7.890 7.402 106.697 1.00 17.84 107 ARG A CA 1
ATOM 785 C C . ARG A 1 111 ? -7.783 8.412 107.861 1.00 17.63 107 ARG A C 1
ATOM 786 O O . ARG A 1 111 ? -8.467 9.437 107.864 1.00 17.28 107 ARG A O 1
ATOM 794 N N . ALA A 1 112 ? -6.940 8.121 108.836 1.00 17.66 108 ALA A N 1
ATOM 795 C CA . ALA A 1 112 ? -6.707 9.042 109.980 1.00 18.27 108 ALA A CA 1
ATOM 796 C C . ALA A 1 112 ? -6.172 10.403 109.538 1.00 18.07 108 ALA A C 1
ATOM 797 O O . ALA A 1 112 ? -6.522 11.425 110.125 1.00 18.22 108 ALA A O 1
ATOM 799 N N . TYR A 1 113 ? -5.339 10.400 108.493 1.00 18.07 109 TYR A N 1
ATOM 800 C CA . TYR A 1 113 ? -4.842 11.626 107.848 1.00 18.31 109 TYR A CA 1
ATOM 801 C C . TYR A 1 113 ? -5.863 12.354 106.944 1.00 18.51 109 TYR A C 1
ATOM 802 O O . TYR A 1 113 ? -5.562 13.414 106.406 1.00 18.46 109 TYR A O 1
ATOM 811 N N . GLY A 1 114 ? -7.041 11.765 106.752 1.00 18.24 110 GLY A N 1
ATOM 812 C CA . GLY A 1 114 ? -8.087 12.352 105.954 1.00 19.29 110 GLY A CA 1
ATOM 813 C C . GLY A 1 114 ? -8.099 11.860 104.511 1.00 19.23 110 GLY A C 1
ATOM 814 O O . GLY A 1 114 ? -8.892 12.336 103.723 1.00 20.38 110 GLY A O 1
ATOM 815 N N . ALA A 1 115 ? -7.228 10.908 104.162 1.00 18.52 111 ALA A N 1
ATOM 816 C CA . ALA A 1 115 ? -7.176 10.408 102.780 1.00 18.53 111 ALA A CA 1
ATOM 817 C C . ALA A 1 115 ? -8.411 9.545 102.512 1.00 19.12 111 ALA A C 1
ATOM 818 O O . ALA A 1 115 ? -8.971 8.923 103.421 1.00 18.74 111 ALA A O 1
ATOM 820 N N . GLU A 1 116 ? -8.814 9.535 101.254 1.00 19.80 112 GLU A N 1
ATOM 821 C CA . GLU A 1 116 ? -9.893 8.717 100.769 1.00 21.78 112 GLU A CA 1
ATOM 822 C C . GLU A 1 116 ? -9.297 7.557 99.983 1.00 21.65 112 GLU A C 1
ATOM 823 O O . GLU A 1 116 ? -8.465 7.783 99.114 1.00 22.45 112 GLU A O 1
ATOM 829 N N . LEU A 1 117 ? -9.725 6.326 100.265 1.00 21.68 113 LEU A N 1
ATOM 830 C CA . LEU A 1 117 ? -9.092 5.145 99.710 1.00 22.25 113 LEU A CA 1
ATOM 831 C C . LEU A 1 117 ? -10.017 4.451 98.729 1.00 24.93 113 LEU A C 1
ATOM 832 O O . LEU A 1 117 ? -11.118 4.024 99.093 1.00 23.91 113 LEU A O 1
ATOM 837 N N . VAL A 1 118 ? -9.577 4.378 97.475 1.00 25.93 114 VAL A N 1
ATOM 838 C CA . VAL A 1 118 ? -10.302 3.676 96.414 1.00 29.34 114 VAL A CA 1
ATOM 839 C C . VAL A 1 118 ? -9.586 2.355 96.200 1.00 31.56 114 VAL A C 1
ATOM 840 O O . VAL A 1 118 ? -8.484 2.314 95.656 1.00 31.01 114 VAL A O 1
ATOM 844 N N . LEU A 1 119 ? -10.206 1.270 96.644 1.00 34.64 115 LEU A N 1
ATOM 845 C CA . LEU A 1 119 ? -9.520 -0.015 96.730 1.00 37.05 115 LEU A CA 1
ATOM 846 C C . LEU A 1 119 ? -9.776 -0.857 95.487 1.00 40.78 115 LEU A C 1
ATOM 847 O O . LEU A 1 119 ? -10.876 -0.836 94.941 1.00 42.76 115 LEU A O 1
ATOM 852 N N . THR A 1 120 ? -8.761 -1.606 95.050 1.00 42.99 116 THR A N 1
ATOM 853 C CA . THR A 1 120 ? -8.855 -2.401 93.820 1.00 46.41 116 THR A CA 1
ATOM 854 C C . THR A 1 120 ? -8.302 -3.840 94.025 1.00 48.80 116 THR A C 1
ATOM 855 O O . THR A 1 120 ? -7.675 -4.112 95.041 1.00 48.37 116 THR A O 1
ATOM 859 N N . PRO A 1 121 ? -8.537 -4.771 93.073 1.00 52.16 117 PRO A N 1
ATOM 860 C CA . PRO A 1 121 ? -8.042 -6.130 93.299 1.00 53.89 117 PRO A CA 1
ATOM 861 C C . PRO A 1 121 ? -6.537 -6.246 93.061 1.00 54.03 117 PRO A C 1
ATOM 862 O O . PRO A 1 121 ? -5.916 -7.206 93.517 1.00 55.12 117 PRO A O 1
ATOM 866 N N . MET A 1 126 ? 0.153 -2.130 91.539 1.00 50.74 122 MET A N 1
ATOM 867 C CA . MET A 1 126 ? -0.773 -2.928 90.729 1.00 53.82 122 MET A CA 1
ATOM 868 C C . MET A 1 126 ? -1.424 -2.082 89.645 1.00 54.74 122 MET A C 1
ATOM 869 O O . MET A 1 126 ? -1.658 -0.877 89.832 1.00 53.62 122 MET A O 1
ATOM 871 N N . ALA A 1 127 ? -1.720 -2.733 88.521 1.00 57.29 123 ALA A N 1
ATOM 872 C CA . ALA A 1 127 ? -2.248 -2.067 87.337 1.00 58.55 123 ALA A CA 1
ATOM 873 C C . ALA A 1 127 ? -3.677 -1.617 87.567 1.00 58.25 123 ALA A C 1
ATOM 874 O O . ALA A 1 127 ? -4.119 -0.627 86.978 1.00 58.36 123 ALA A O 1
ATOM 876 N N . GLY A 1 128 ? -4.405 -2.359 88.401 1.00 58.31 124 GLY A N 1
ATOM 877 C CA . GLY A 1 128 ? -5.729 -1.934 88.839 1.00 57.62 124 GLY A CA 1
ATOM 878 C C . GLY A 1 128 ? -5.660 -0.541 89.443 1.00 54.41 124 GLY A C 1
ATOM 879 O O . GLY A 1 128 ? -6.397 0.366 89.034 1.00 54.76 124 GLY A O 1
ATOM 880 N N . ALA A 1 129 ? -4.750 -0.376 90.396 1.00 51.76 125 ALA A N 1
ATOM 881 C CA . ALA A 1 129 ? -4.550 0.895 91.094 1.00 48.68 125 ALA A CA 1
ATOM 882 C C . ALA A 1 129 ? -4.222 2.023 90.119 1.00 48.08 125 ALA A C 1
ATOM 883 O O . ALA A 1 129 ? -4.898 3.054 90.085 1.00 47.33 125 ALA A O 1
ATOM 885 N N . ILE A 1 130 ? -3.198 1.792 89.307 1.00 48.82 126 ILE A N 1
ATOM 886 C CA . ILE A 1 130 ? -2.756 2.749 88.287 1.00 48.51 126 ILE A CA 1
ATOM 887 C C . ILE A 1 130 ? -3.868 3.101 87.296 1.00 49.45 126 ILE A C 1
ATOM 888 O O . ILE A 1 130 ? -4.058 4.275 86.964 1.00 48.74 126 ILE A O 1
ATOM 893 N N . ALA A 1 131 ? -4.621 2.094 86.848 1.00 50.99 127 ALA A N 1
ATOM 894 C CA . ALA A 1 131 ? -5.659 2.304 85.834 1.00 52.37 127 ALA A CA 1
ATOM 895 C C . ALA A 1 131 ? -6.818 3.067 86.424 1.00 50.90 127 ALA A C 1
ATOM 896 O O . ALA A 1 131 ? -7.425 3.913 85.761 1.00 51.29 127 ALA A O 1
ATOM 898 N N . LYS A 1 132 ? -7.132 2.760 87.674 1.00 49.01 128 LYS A N 1
ATOM 899 C CA . LYS A 1 132 ? -8.192 3.462 88.363 1.00 47.93 128 LYS A CA 1
ATOM 900 C C . LYS A 1 132 ? -7.847 4.950 88.518 1.00 45.55 128 LYS A C 1
ATOM 901 O O . LYS A 1 132 ? -8.698 5.821 88.286 1.00 45.23 128 LYS A O 1
ATOM 907 N N . ALA A 1 133 ? -6.603 5.229 88.913 1.00 43.48 129 ALA A N 1
ATOM 908 C CA . ALA A 1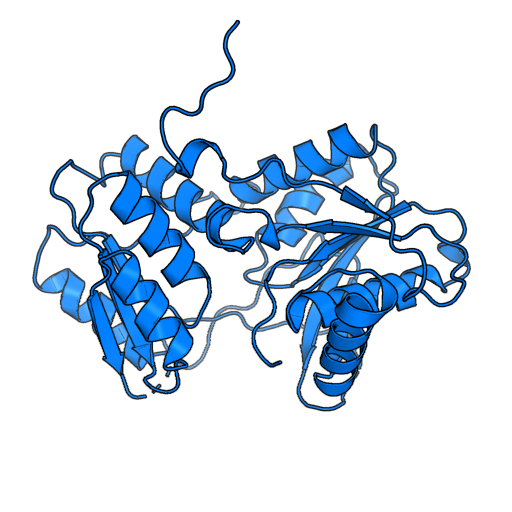 133 ? -6.150 6.608 89.098 1.00 41.79 129 ALA A CA 1
ATOM 909 C C . ALA A 1 133 ? -6.299 7.379 87.780 1.00 43.19 129 ALA A C 1
ATOM 910 O O . ALA A 1 133 ? -6.982 8.399 87.718 1.00 42.63 129 ALA A O 1
ATOM 912 N N . GLU A 1 134 ? -5.693 6.850 86.727 1.00 45.29 130 GLU A N 1
ATOM 913 C CA . GLU A 1 134 ? -5.752 7.469 85.398 1.00 47.61 130 GLU A CA 1
ATOM 914 C C . GLU A 1 134 ? -7.204 7.689 84.906 1.00 49.71 130 GLU A C 1
ATOM 915 O O . GLU A 1 134 ? -7.523 8.721 84.292 1.00 50.37 130 GLU A O 1
ATOM 917 N N . GLU A 1 135 ? -8.090 6.737 85.196 1.00 51.17 131 GLU A N 1
ATOM 918 C CA . GLU A 1 135 ? -9.497 6.886 84.835 1.00 53.31 131 GLU A CA 1
ATOM 919 C C . GLU A 1 135 ? -10.120 8.033 85.623 1.00 52.22 131 GLU A C 1
ATOM 920 O O . GLU A 1 135 ? -10.847 8.859 85.066 1.00 54.03 131 GLU A O 1
ATOM 922 N N . LEU A 1 136 ? -9.846 8.078 86.920 1.00 49.97 132 LEU A N 1
ATOM 923 C CA . LEU A 1 136 ? -10.412 9.111 87.765 1.00 49.04 132 LEU A CA 1
ATOM 924 C C . LEU A 1 136 ? -9.926 10.511 87.350 1.00 48.97 132 LEU A C 1
ATOM 925 O O . LEU A 1 136 ? -10.707 11.465 87.390 1.00 49.25 132 LEU A O 1
ATOM 927 N N . ALA A 1 137 ? -8.657 10.627 86.943 1.00 48.78 133 ALA A N 1
ATOM 928 C CA . ALA A 1 137 ? -8.070 11.923 86.553 1.00 49.15 133 ALA A CA 1
ATOM 929 C C . ALA A 1 137 ? -8.804 12.566 85.368 1.00 52.11 133 ALA A C 1
ATOM 930 O O . ALA A 1 137 ? -8.960 13.793 85.316 1.00 52.26 133 ALA A O 1
ATOM 932 N N . LYS A 1 138 ? -9.274 11.734 84.441 1.00 54.66 134 LYS A N 1
ATOM 933 C CA . LYS A 1 138 ? -10.124 12.204 83.331 1.00 57.75 134 LYS A CA 1
ATOM 934 C C . LYS A 1 138 ? -11.450 12.816 83.835 1.00 57.82 134 LYS A C 1
ATOM 935 O O . LYS A 1 138 ? -12.011 13.711 83.191 1.00 59.44 134 LYS A O 1
ATOM 941 N N . THR A 1 139 ? -11.941 12.333 84.980 1.00 56.18 135 THR A N 1
ATOM 942 C CA . THR A 1 139 ? -13.258 12.731 85.500 1.00 56.46 135 THR A CA 1
ATOM 943 C C . THR A 1 139 ? -13.318 14.155 86.082 1.00 54.97 135 THR A C 1
ATOM 944 O O . THR A 1 139 ? -14.412 14.722 86.198 1.00 55.91 135 THR A O 1
ATOM 946 N N . ASP A 1 140 ? -12.170 14.726 86.459 1.00 52.22 136 ASP A N 1
ATOM 947 C CA . ASP A 1 140 ? -12.148 16.040 87.128 1.00 50.29 136 ASP A CA 1
ATOM 948 C C . ASP A 1 140 ? -10.758 16.694 86.971 1.00 48.68 136 ASP A C 1
ATOM 949 O O . ASP A 1 140 ? -9.749 16.138 87.407 1.00 46.01 136 ASP A O 1
ATOM 954 N N . ASP A 1 141 ? -10.722 17.879 86.358 1.00 48.95 137 ASP A N 1
ATOM 955 C CA . ASP A 1 141 ? -9.455 18.604 86.152 1.00 47.68 137 ASP A CA 1
ATOM 956 C C . ASP A 1 141 ? -8.845 19.152 87.452 1.00 43.86 137 ASP A C 1
ATOM 957 O O . ASP A 1 141 ? -7.785 19.782 87.417 1.00 43.34 137 ASP A O 1
ATOM 962 N N . ARG A 1 142 ? -9.525 18.944 88.582 1.00 40.47 138 ARG A N 1
ATOM 963 C CA . ARG A 1 142 ? -8.958 19.263 89.883 1.00 37.19 138 ARG A CA 1
ATOM 964 C C . ARG A 1 142 ?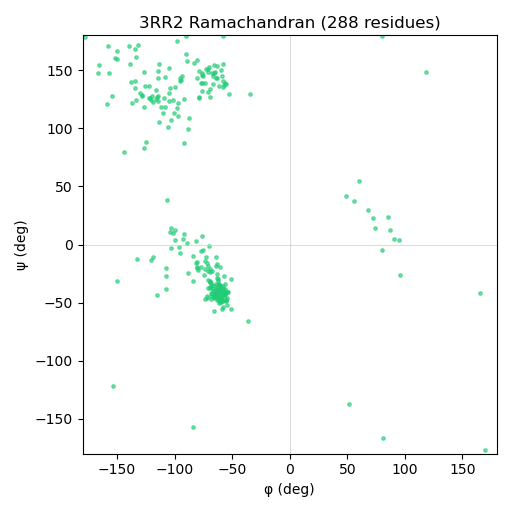 -7.899 18.233 90.282 1.00 33.86 138 ARG A C 1
ATOM 965 O O . ARG A 1 142 ? -6.990 18.550 91.060 1.00 32.29 138 ARG A O 1
ATOM 967 N N . TYR A 1 143 ? -8.013 17.009 89.760 1.00 32.53 139 TYR A N 1
ATOM 968 C CA . TYR A 1 143 ? -7.080 15.940 90.132 1.00 30.74 139 TYR A CA 1
ATOM 969 C C . TYR A 1 143 ? -5.672 16.163 89.597 1.00 29.54 139 TYR A C 1
ATOM 970 O O . TYR A 1 143 ? -5.501 16.339 88.396 1.00 30.37 139 TYR A O 1
ATOM 979 N N . PHE A 1 144 ? -4.676 16.122 90.483 1.00 26.88 140 PHE A N 1
ATOM 980 C CA . PHE A 1 144 ? -3.285 16.099 90.084 1.00 26.01 140 PHE A CA 1
ATOM 981 C C . PHE A 1 144 ? -2.596 14.857 90.626 1.00 24.28 140 PHE A C 1
ATOM 982 O O . PHE A 1 144 ? -2.624 14.609 91.822 1.00 22.86 140 PHE A O 1
ATOM 990 N N . ILE A 1 145 ? -1.965 14.097 89.743 1.00 25.02 141 ILE A N 1
ATOM 991 C CA . ILE A 1 145 ? -1.176 12.933 90.139 1.00 24.85 141 ILE A CA 1
ATOM 992 C C . ILE A 1 145 ? 0.320 13.262 90.253 1.00 24.86 141 ILE A C 1
ATOM 993 O O . ILE A 1 145 ? 1.014 13.480 89.236 1.00 25.14 141 ILE A O 1
ATOM 998 N N . PRO A 1 146 ? 0.844 13.273 91.479 1.00 24.15 142 PRO A N 1
ATOM 999 C CA . PRO A 1 146 ? 2.264 13.562 91.651 1.00 24.08 142 PRO A CA 1
ATOM 1000 C C . PRO A 1 146 ? 3.128 12.520 90.949 1.00 25.49 142 PRO A C 1
ATOM 1001 O O . PRO A 1 146 ? 2.820 11.326 90.992 1.00 25.54 142 PRO A O 1
ATOM 1005 N N . GLN A 1 147 ? 4.164 12.988 90.258 1.00 26.61 143 GLN A N 1
ATOM 1006 C CA . GLN A 1 147 ? 5.148 12.118 89.626 1.00 28.31 143 GLN A CA 1
ATOM 1007 C C . GLN A 1 147 ? 6.565 12.652 89.803 1.00 27.12 143 GLN A C 1
ATOM 1008 O O . GLN A 1 147 ? 6.770 13.841 90.004 1.00 25.55 143 GLN A O 1
ATOM 1014 N N . GLN A 1 148 ? 7.523 11.737 89.733 1.00 27.56 144 GLN A N 1
ATOM 1015 C CA . GLN A 1 148 ? 8.932 12.090 89.637 1.00 27.71 144 GLN A CA 1
ATOM 1016 C C . GLN A 1 148 ? 9.098 12.956 88.392 1.00 28.66 144 GLN A C 1
ATOM 1017 O O . GLN A 1 148 ? 8.462 12.700 87.375 1.00 28.80 144 GLN A O 1
ATOM 1019 N N . PHE A 1 149 ? 9.936 13.985 88.482 1.00 27.90 145 PHE A N 1
ATOM 1020 C CA . PHE A 1 149 ? 9.923 15.069 87.497 1.00 28.75 145 PHE A CA 1
ATOM 1021 C C . PHE A 1 149 ? 11.307 15.441 86.991 1.00 29.59 145 PHE A C 1
ATOM 1022 O O . PHE A 1 149 ? 11.426 16.166 86.005 1.00 30.26 145 PHE A O 1
ATOM 1030 N N . GLU A 1 150 ? 12.354 14.939 87.659 1.00 28.79 146 GLU A N 1
ATOM 1031 C CA . GLU A 1 150 ? 13.715 15.382 87.389 1.00 29.35 146 GLU A CA 1
ATOM 1032 C C . GLU A 1 150 ? 14.141 15.018 85.978 1.00 31.59 146 GLU A C 1
ATOM 1033 O O . GLU A 1 150 ? 13.781 13.954 85.476 1.00 33.21 146 GLU A O 1
ATOM 1039 N N . ASN A 1 151 ? 14.910 15.896 85.339 1.00 32.77 147 ASN A N 1
ATOM 1040 C CA . ASN A 1 151 ? 15.596 15.535 84.100 1.00 35.11 147 ASN A CA 1
ATOM 1041 C C . ASN A 1 151 ? 16.497 14.310 84.365 1.00 35.33 147 ASN A C 1
ATOM 1042 O O . ASN A 1 151 ? 17.155 14.241 85.406 1.00 34.41 147 ASN A O 1
ATOM 1047 N N . PRO A 1 152 ? 16.505 13.327 83.443 1.00 37.24 148 PRO A N 1
ATOM 1048 C CA . PRO A 1 152 ? 17.325 12.120 83.579 1.00 37.35 148 PRO A CA 1
ATOM 1049 C C . PRO A 1 152 ? 18.794 12.376 83.886 1.00 36.43 148 PRO A C 1
ATOM 1050 O O . PRO A 1 152 ? 19.429 11.544 84.527 1.00 37.17 148 PRO A O 1
ATOM 1054 N N . ALA A 1 153 ? 19.332 13.501 83.424 1.00 35.03 149 ALA A N 1
ATOM 1055 C CA . ALA A 1 153 ? 20.716 13.868 83.709 1.00 33.68 149 ALA A CA 1
ATOM 1056 C C . ALA A 1 153 ? 20.956 14.307 85.152 1.00 30.50 149 ALA A C 1
ATOM 1057 O O . ALA A 1 153 ? 22.107 14.386 85.577 1.00 29.45 149 ALA A O 1
ATOM 1059 N N . ASN A 1 154 ? 19.895 14.616 85.891 1.00 28.09 150 ASN A N 1
ATOM 1060 C CA . ASN A 1 154 ? 20.024 15.165 87.246 1.00 26.21 150 ASN A CA 1
ATOM 1061 C C . ASN A 1 154 ? 19.693 14.123 88.291 1.00 24.62 150 ASN A C 1
ATOM 1062 O O . ASN A 1 154 ? 18.895 13.231 88.021 1.00 24.54 150 ASN A O 1
ATOM 1067 N N . PRO A 1 155 ? 20.289 14.242 89.498 1.00 23.05 151 PRO A N 1
ATOM 1068 C CA . PRO A 1 155 ? 19.864 13.364 90.602 1.00 21.87 151 PRO A CA 1
ATOM 1069 C C . PRO A 1 155 ? 18.462 13.725 91.103 1.00 20.96 151 PRO A C 1
ATOM 1070 O O . PRO A 1 155 ? 18.067 14.884 90.997 1.00 20.92 151 PRO A O 1
ATOM 1074 N N . ALA A 1 156 ? 17.736 12.751 91.655 1.00 20.67 152 ALA A N 1
ATOM 1075 C CA . ALA A 1 156 ? 16.452 13.037 92.284 1.00 20.05 152 ALA A CA 1
ATOM 1076 C C . ALA A 1 156 ? 16.684 14.098 93.363 1.00 20.12 152 ALA A C 1
ATOM 1077 O O . ALA A 1 156 ? 17.675 14.033 94.090 1.00 18.74 152 ALA A O 1
ATOM 1079 N N . VAL A 1 157 ? 15.777 15.069 93.468 1.00 19.80 153 VAL A N 1
ATOM 1080 C CA . VAL A 1 157 ? 15.928 16.195 94.381 1.00 19.57 153 VAL A CA 1
ATOM 1081 C C . VAL A 1 157 ? 16.013 15.725 95.842 1.00 18.94 153 VAL A C 1
ATOM 1082 O O . VAL A 1 157 ? 16.873 16.179 96.610 1.00 17.80 153 VAL A O 1
ATOM 1086 N N . HIS A 1 158 ? 15.176 14.766 96.225 1.00 18.41 154 HIS A N 1
ATOM 1087 C CA . HIS A 1 158 ? 15.263 14.214 97.606 1.00 17.83 154 HIS A CA 1
ATOM 1088 C C . HIS A 1 158 ? 16.602 13.506 97.878 1.00 17.91 154 HIS A C 1
ATOM 1089 O O . HIS A 1 158 ? 17.039 13.433 99.019 1.00 18.62 154 HIS A O 1
ATOM 1096 N N . ALA A 1 159 ? 17.228 12.954 96.837 1.00 17.53 155 ALA A N 1
ATOM 1097 C CA . ALA A 1 159 ? 18.507 12.262 96.961 1.00 17.86 155 ALA A CA 1
ATOM 1098 C C . ALA A 1 159 ? 19.629 13.250 97.277 1.00 17.77 155 ALA A C 1
ATOM 1099 O O . ALA A 1 159 ? 20.525 12.942 98.051 1.00 17.93 155 ALA A O 1
ATOM 1101 N N . VAL A 1 160 ? 19.571 14.434 96.685 1.00 17.48 156 VAL A N 1
ATOM 1102 C CA . VAL A 1 160 ? 20.589 15.446 96.945 1.00 17.86 156 VAL A CA 1
ATOM 1103 C C . VAL A 1 160 ? 20.552 15.859 98.425 1.00 17.12 156 VAL A C 1
ATOM 1104 O O . VAL A 1 160 ? 21.584 15.967 99.073 1.00 17.14 156 VAL A O 1
ATOM 1108 N N . THR A 1 161 ? 19.353 16.075 98.965 1.00 16.58 157 THR A N 1
ATOM 1109 C CA . THR A 1 161 ? 19.239 16.417 100.378 1.00 17.10 157 THR A CA 1
ATOM 1110 C C . THR A 1 161 ? 19.766 15.302 101.297 1.00 16.21 157 THR A C 1
ATOM 1111 O O . THR A 1 161 ? 20.535 15.563 102.229 1.00 16.28 157 THR A O 1
ATOM 1115 N N . THR A 1 162 ? 19.368 14.061 101.013 1.00 15.03 158 THR A N 1
ATOM 1116 C CA . THR A 1 162 ? 19.892 12.887 101.723 1.00 15.03 158 THR A CA 1
ATOM 1117 C C . THR A 1 162 ? 21.419 12.830 101.658 1.00 14.91 158 THR A C 1
ATOM 1118 O O . THR A 1 162 ? 22.096 12.629 102.673 1.00 15.26 158 THR A O 1
ATOM 1122 N N . ALA A 1 163 ? 21.942 13.011 100.452 1.00 14.24 159 ALA A N 1
ATOM 1123 C CA . ALA A 1 163 ? 23.375 13.006 100.205 1.00 15.66 159 ALA A CA 1
ATOM 1124 C C . ALA A 1 163 ? 24.114 14.030 101.085 1.00 15.99 159 ALA A C 1
ATOM 1125 O O . ALA A 1 163 ? 25.112 13.703 101.716 1.00 15.39 159 ALA A O 1
ATOM 1127 N N . GLU A 1 164 ? 23.606 15.262 101.107 1.00 15.70 160 GLU A N 1
ATOM 1128 C CA . GLU A 1 164 ? 24.261 16.356 101.818 1.00 16.70 160 GLU A CA 1
ATOM 1129 C C . GLU A 1 164 ? 24.230 16.129 103.328 1.00 16.28 160 GLU A C 1
ATOM 1130 O O . GLU A 1 164 ? 25.152 16.496 104.042 1.00 16.61 160 GLU A O 1
ATOM 1136 N N . GLU A 1 165 ? 23.158 15.518 103.817 1.00 14.88 161 GLU A N 1
ATOM 1137 C CA . GLU A 1 165 ? 23.070 15.144 105.219 1.00 14.59 161 GLU A CA 1
ATOM 1138 C C . GLU A 1 165 ? 24.116 14.116 105.560 1.00 14.29 161 GLU A C 1
ATOM 1139 O O . GLU A 1 165 ? 24.784 14.214 106.603 1.00 16.09 161 GLU A O 1
ATOM 1145 N N . VAL A 1 166 ? 24.274 13.125 104.690 1.00 12.86 162 VAL A N 1
ATOM 1146 C CA . VAL A 1 166 ? 25.266 12.086 104.909 1.00 11.86 162 VAL A CA 1
ATOM 1147 C C . VAL A 1 166 ? 26.658 12.693 104.932 1.00 13.37 162 VAL A C 1
ATOM 1148 O O . VAL A 1 166 ? 27.457 12.426 105.853 1.00 13.70 162 VAL A O 1
ATOM 1152 N N . TRP A 1 167 ? 26.923 13.567 103.959 1.00 13.84 163 TRP A N 1
ATOM 1153 C CA . TRP A 1 167 ? 28.224 14.247 103.843 1.00 15.19 163 TRP A CA 1
ATOM 1154 C C . TRP A 1 167 ? 28.562 15.080 105.064 1.00 16.43 163 TRP A C 1
ATOM 1155 O O . TRP A 1 167 ? 29.675 14.986 105.607 1.00 17.65 163 TRP A O 1
ATOM 1166 N N . ARG A 1 168 ? 27.624 15.910 105.495 1.00 16.36 164 ARG A N 1
ATOM 1167 C CA . ARG A 1 168 ? 27.786 16.711 106.715 1.00 18.69 164 ARG A CA 1
ATOM 1168 C C . ARG A 1 168 ? 27.971 15.864 107.997 1.00 17.52 164 ARG A C 1
ATOM 1169 O O . ARG A 1 168 ? 28.940 16.067 108.766 1.00 17.33 164 ARG A O 1
ATOM 1177 N N . ASP A 1 169 ? 27.084 14.891 108.224 1.00 15.89 165 ASP A N 1
ATOM 1178 C CA . ASP A 1 169 ? 27.071 14.159 109.491 1.00 15.91 165 ASP A CA 1
ATOM 1179 C C . ASP A 1 169 ? 28.292 13.211 109.625 1.00 15.53 165 ASP A C 1
ATOM 1180 O O . ASP A 1 169 ? 28.683 12.878 110.761 1.00 15.63 165 ASP A O 1
ATOM 1185 N N . THR A 1 170 ? 28.902 12.815 108.489 1.00 14.60 166 THR A N 1
ATOM 1186 C CA . THR A 1 170 ? 30.137 11.994 108.507 1.00 14.80 166 THR A CA 1
ATOM 1187 C C . THR A 1 170 ? 31.401 12.795 108.253 1.00 15.95 166 THR A C 1
ATOM 1188 O O . THR A 1 170 ? 32.490 12.231 108.079 1.00 16.11 166 THR A O 1
ATOM 1192 N N . ASP A 1 171 ? 31.257 14.115 108.249 1.00 17.73 167 ASP A N 1
ATOM 1193 C CA . ASP A 1 171 ? 32.363 15.025 107.986 1.00 19.56 167 ASP A CA 1
ATOM 1194 C C . ASP A 1 171 ? 33.139 14.613 106.736 1.00 18.97 167 ASP A C 1
ATOM 1195 O O . ASP A 1 171 ? 34.364 14.646 106.727 1.00 19.49 167 ASP A O 1
ATOM 1200 N N . GLY A 1 172 ? 32.437 14.209 105.683 1.00 16.94 168 GLY A N 1
ATOM 1201 C CA . GLY A 1 172 ? 33.095 13.820 104.435 1.00 17.39 168 GLY A CA 1
ATOM 1202 C C . GLY A 1 172 ? 33.816 12.464 104.463 1.00 17.03 168 GLY A C 1
ATOM 1203 O O . GLY A 1 172 ? 34.592 12.146 103.546 1.00 16.42 168 GLY A O 1
ATOM 1204 N N . LYS A 1 173 ? 33.539 11.656 105.480 1.00 15.11 169 LYS A N 1
ATOM 1205 C CA . LYS A 1 173 ? 34.278 10.392 105.678 1.00 15.47 169 LYS A CA 1
ATOM 1206 C C . LYS A 1 173 ? 33.516 9.132 105.254 1.00 14.59 169 LYS A C 1
ATOM 1207 O O . LYS A 1 173 ? 34.061 8.024 105.311 1.00 15.13 169 LYS A O 1
ATOM 1209 N N . VAL A 1 174 ? 32.267 9.270 104.812 1.00 14.12 170 VAL A N 1
ATOM 1210 C CA . VAL A 1 174 ? 31.535 8.092 104.304 1.00 13.53 170 VAL A CA 1
ATOM 1211 C C . VAL A 1 174 ? 32.323 7.344 103.228 1.00 12.83 170 VAL A C 1
ATOM 1212 O O . VAL A 1 174 ? 32.846 7.960 102.298 1.00 14.76 170 VAL A O 1
ATOM 1216 N N . ASP A 1 175 ? 32.456 6.027 103.397 1.00 12.98 171 ASP A N 1
ATOM 1217 C CA . ASP A 1 175 ? 33.180 5.165 102.471 1.00 13.40 171 ASP A CA 1
ATOM 1218 C C . ASP A 1 175 ? 32.287 4.284 101.638 1.00 13.24 171 ASP A C 1
ATOM 1219 O O . ASP A 1 175 ? 32.586 4.035 100.477 1.00 14.21 171 ASP A O 1
ATOM 1224 N N . ILE A 1 176 ? 31.214 3.778 102.239 1.00 13.52 172 ILE A N 1
ATOM 1225 C CA . ILE A 1 176 ? 30.202 2.992 101.510 1.00 13.71 172 ILE A CA 1
ATOM 1226 C C . ILE A 1 176 ? 28.817 3.498 101.918 1.00 13.09 172 ILE A C 1
ATOM 1227 O O . ILE A 1 176 ? 28.536 3.737 103.110 1.00 13.02 172 ILE A O 1
ATOM 1232 N N . PHE A 1 177 ? 27.959 3.688 100.927 1.00 13.15 173 PHE A N 1
ATOM 1233 C CA . PHE A 1 177 ? 26.584 4.094 101.189 1.00 12.63 173 PHE A CA 1
ATOM 1234 C C . PHE A 1 177 ? 25.683 2.962 100.710 1.00 13.50 173 PHE A C 1
ATOM 1235 O O . PHE A 1 177 ? 25.768 2.569 99.549 1.00 13.86 173 PHE A O 1
ATOM 1243 N N . VAL A 1 178 ? 24.828 2.465 101.608 1.00 12.79 174 VAL A N 1
ATOM 1244 C CA . VAL A 1 178 ? 23.997 1.307 101.367 1.00 12.88 174 VAL A CA 1
ATOM 1245 C C . VAL A 1 178 ? 22.524 1.694 101.463 1.00 13.33 174 VAL A C 1
ATOM 1246 O O . VAL A 1 178 ? 22.063 2.162 102.511 1.00 14.24 174 VAL A O 1
ATOM 1250 N N . SER A 1 179 ? 21.780 1.452 100.397 1.00 14.96 175 SER A N 1
ATOM 1251 C CA . SER A 1 179 ? 20.349 1.811 100.360 1.00 16.75 175 SER A CA 1
ATOM 1252 C C . SER A 1 179 ? 19.530 0.888 99.466 1.00 17.60 175 SER A C 1
ATOM 1253 O O . SER A 1 179 ? 20.056 0.241 98.561 1.00 17.07 175 SER A O 1
ATOM 1256 N N . GLY A 1 180 ? 18.219 0.866 99.703 1.00 18.94 176 GLY A N 1
ATOM 1257 C CA . GLY A 1 180 ? 17.319 0.030 98.937 1.00 20.36 176 GLY A CA 1
ATOM 1258 C C . GLY A 1 180 ? 17.261 0.432 97.483 1.00 21.29 176 GLY A C 1
ATOM 1259 O O . GLY A 1 180 ? 17.414 1.594 97.136 1.00 19.05 176 GLY A O 1
ATOM 1260 N N . VAL A 1 181 ? 17.034 -0.550 96.623 1.00 24.35 177 VAL A N 1
ATOM 1261 C CA . VAL A 1 181 ? 16.877 -0.262 95.209 1.00 26.63 177 VAL A CA 1
ATOM 1262 C C . VAL A 1 181 ? 15.694 0.694 95.026 1.00 28.86 177 VAL A C 1
ATOM 1263 O O . VAL A 1 181 ? 15.792 1.671 94.277 1.00 30.94 177 VAL A O 1
ATOM 1267 N N . GLY A 1 182 ? 14.578 0.431 95.689 1.00 30.31 178 GLY A N 1
ATOM 1268 C CA . GLY A 1 182 ? 13.463 1.387 95.626 1.00 32.53 178 GLY A CA 1
ATOM 1269 C C . GLY A 1 182 ? 13.185 1.699 94.164 1.00 33.84 178 GLY A C 1
ATOM 1270 O O . GLY A 1 182 ? 13.206 0.781 93.346 1.00 35.38 178 GLY A O 1
ATOM 1271 N N . THR A 1 183 ? 12.946 2.973 93.823 1.00 34.71 179 THR A N 1
ATOM 1272 C CA . THR A 1 183 ? 12.751 3.375 92.406 1.00 35.76 179 THR A CA 1
ATOM 1273 C C . THR A 1 183 ? 14.087 3.724 91.764 1.00 35.36 179 THR A C 1
ATOM 1274 O O . THR A 1 183 ? 14.134 4.121 90.602 1.00 37.36 179 THR A O 1
ATOM 1278 N N . GLY A 1 184 ? 15.174 3.597 92.516 1.00 33.42 180 GLY A N 1
ATOM 1279 C CA . GLY A 1 184 ? 16.511 3.852 91.980 1.00 32.82 180 GLY A CA 1
ATOM 1280 C C . GLY A 1 184 ? 16.998 5.266 92.267 1.00 31.12 180 GLY A C 1
ATOM 1281 O O . GLY A 1 184 ? 18.217 5.518 92.329 1.00 30.37 180 GLY A O 1
ATOM 1282 N N . GLY A 1 185 ? 16.043 6.186 92.434 1.00 29.98 181 GLY A N 1
ATOM 1283 C CA . GLY A 1 185 ? 16.374 7.590 92.570 1.00 28.32 181 GLY A CA 1
ATOM 1284 C C . GLY A 1 185 ? 17.292 7.848 93.725 1.00 25.19 181 GLY A C 1
ATOM 1285 O O . GLY A 1 185 ? 18.255 8.604 93.574 1.00 24.20 181 GLY A O 1
ATOM 1286 N N . THR A 1 186 ? 17.015 7.237 94.881 1.00 23.08 182 THR A N 1
ATOM 1287 C CA . THR A 1 186 ? 17.838 7.508 96.055 1.00 20.76 182 THR A CA 1
ATOM 1288 C C . THR A 1 186 ? 19.275 7.015 95.880 1.00 19.86 182 THR A C 1
ATOM 1289 O O . THR A 1 186 ? 20.201 7.798 96.025 1.00 19.61 182 THR A O 1
ATOM 1293 N N . ILE A 1 187 ? 19.481 5.735 95.609 1.00 18.50 183 ILE A N 1
ATOM 1294 C CA . ILE A 1 187 ? 20.852 5.232 95.568 1.00 18.06 183 ILE A CA 1
ATOM 1295 C C . ILE A 1 187 ? 21.656 5.867 94.407 1.00 18.11 183 ILE A C 1
ATOM 1296 O O . ILE A 1 187 ? 22.796 6.282 94.595 1.00 17.53 183 ILE A O 1
ATOM 1301 N N . THR A 1 188 ? 21.070 5.982 93.227 1.00 18.74 184 THR A N 1
ATOM 1302 C CA . THR A 1 188 ? 21.806 6.586 92.101 1.00 19.54 184 THR A CA 1
ATOM 1303 C C . THR A 1 188 ? 22.034 8.079 92.283 1.00 18.99 184 THR A C 1
ATOM 1304 O O . THR A 1 188 ? 23.032 8.616 91.815 1.00 18.43 184 THR A O 1
ATOM 1308 N N . GLY A 1 189 ? 21.094 8.746 92.936 1.00 18.36 185 GLY A N 1
ATOM 1309 C CA . GLY A 1 189 ? 21.211 10.168 93.224 1.00 18.54 185 GLY A CA 1
ATOM 1310 C C . GLY A 1 189 ? 22.291 10.508 94.236 1.00 17.59 185 GLY A C 1
ATOM 1311 O O . GLY A 1 189 ? 23.091 11.430 94.023 1.00 17.42 185 GLY A O 1
ATOM 1312 N N . VAL A 1 190 ? 22.325 9.773 95.334 1.00 17.09 186 VAL A N 1
ATOM 1313 C CA . VAL A 1 190 ? 23.404 9.945 96.312 1.00 16.89 186 VAL A CA 1
ATOM 1314 C C . VAL A 1 190 ? 24.754 9.626 95.681 1.00 17.27 186 VAL A C 1
ATOM 1315 O O . VAL A 1 190 ? 25.710 10.357 95.908 1.00 17.42 186 VAL A O 1
ATOM 1319 N N . ALA A 1 191 ? 24.825 8.587 94.846 1.00 16.41 187 ALA A N 1
ATOM 1320 C CA . ALA A 1 191 ? 26.061 8.259 94.162 1.00 16.50 187 ALA A CA 1
ATOM 1321 C C . ALA A 1 191 ? 26.531 9.423 93.277 1.00 18.38 187 ALA A C 1
ATOM 1322 O O . ALA A 1 191 ? 27.700 9.795 93.322 1.00 18.78 187 ALA A O 1
ATOM 1324 N N . GLN A 1 192 ? 25.609 10.002 92.501 1.00 19.68 188 GLN A N 1
ATOM 1325 C CA . GLN A 1 192 ? 25.908 11.129 91.627 1.00 21.52 188 GLN A CA 1
ATOM 1326 C C . GLN A 1 192 ? 26.468 12.347 92.393 1.00 22.30 188 GLN A C 1
ATOM 1327 O O . GLN A 1 192 ? 27.404 13.009 91.933 1.00 22.80 188 GLN A O 1
ATOM 1333 N N . VAL A 1 193 ? 25.910 12.638 93.557 1.00 21.38 189 VAL A N 1
ATOM 1334 C CA . VAL A 1 193 ? 26.367 13.765 94.373 1.00 22.31 189 VAL A CA 1
ATOM 1335 C C . VAL A 1 193 ? 27.703 13.526 95.058 1.00 22.36 189 VAL A C 1
ATOM 1336 O O . VAL A 1 193 ? 28.589 14.367 94.996 1.00 23.43 189 VAL A O 1
ATOM 1340 N N . ILE A 1 194 ? 27.860 12.374 95.684 1.00 21.28 190 ILE A N 1
ATOM 1341 C CA . ILE A 1 194 ? 29.020 12.126 96.520 1.00 21.38 190 ILE A CA 1
ATOM 1342 C C . ILE A 1 194 ? 30.253 11.642 95.738 1.00 22.44 190 ILE A C 1
ATOM 1343 O O . ILE A 1 194 ? 31.376 12.004 96.096 1.00 22.46 190 ILE A O 1
ATOM 1348 N N . LYS A 1 195 ? 30.059 10.908 94.644 1.00 22.94 191 LYS A N 1
ATOM 1349 C CA . LYS A 1 195 ? 31.200 10.314 93.903 1.00 25.28 191 LYS A CA 1
ATOM 1350 C C . LYS A 1 195 ? 32.252 11.345 93.493 1.00 26.48 191 LYS A C 1
ATOM 1351 O O . LYS A 1 195 ? 33.449 11.075 93.604 1.00 27.17 191 LYS A O 1
ATOM 1357 N N . GLN A 1 196 ? 31.821 12.520 93.043 1.00 27.16 192 GLN A N 1
ATOM 1358 C CA . GLN A 1 196 ? 32.772 13.540 92.597 1.00 29.75 192 GLN A CA 1
ATOM 1359 C C . GLN A 1 196 ? 33.653 13.980 93.765 1.00 29.70 192 GLN A C 1
ATOM 1360 O O . GLN A 1 196 ? 34.867 14.172 93.591 1.00 31.45 192 GLN A O 1
ATOM 1362 N N . ARG A 1 197 ? 33.052 14.106 94.948 1.00 27.59 193 ARG A N 1
ATOM 1363 C CA . ARG A 1 197 ? 33.765 14.533 96.156 1.00 27.75 193 ARG A CA 1
ATOM 1364 C C . ARG A 1 197 ? 34.568 13.442 96.843 1.00 26.20 193 ARG A C 1
ATOM 1365 O O . ARG A 1 197 ? 35.457 13.731 97.645 1.00 27.15 193 ARG A O 1
ATOM 1373 N N . ARG A 1 198 ? 34.209 12.202 96.590 1.00 23.63 194 ARG A N 1
ATOM 1374 C CA . ARG A 1 198 ? 34.818 11.099 97.280 1.00 22.69 194 ARG A CA 1
ATOM 1375 C C . ARG A 1 198 ? 34.955 9.936 96.306 1.00 22.29 194 ARG A C 1
ATOM 1376 O O . ARG A 1 198 ? 34.172 8.998 96.312 1.00 19.91 194 ARG A O 1
ATOM 1384 N N . PRO A 1 199 ? 35.989 10.001 95.448 1.00 23.43 195 PRO A N 1
ATOM 1385 C CA . PRO A 1 199 ? 36.135 8.988 94.413 1.00 23.63 195 PRO A CA 1
ATOM 1386 C C . PRO A 1 199 ? 36.304 7.572 94.967 1.00 22.83 195 PRO A C 1
ATOM 1387 O O . PRO A 1 199 ? 36.081 6.627 94.237 1.00 22.74 195 PRO A O 1
ATOM 1391 N N . SER A 1 200 ? 36.697 7.422 96.230 1.00 21.08 196 SER A N 1
ATOM 1392 C CA . SER A 1 200 ? 36.818 6.093 96.802 1.00 21.01 196 SER A CA 1
ATOM 1393 C C . SER A 1 200 ? 35.497 5.503 97.275 1.00 19.70 196 SER A C 1
ATOM 1394 O O . SER A 1 200 ? 35.431 4.315 97.531 1.00 18.95 196 SER A O 1
ATOM 1397 N N . ALA A 1 201 ? 34.463 6.325 97.428 1.00 19.65 197 ALA A N 1
ATOM 1398 C CA . ALA A 1 201 ? 33.186 5.842 97.948 1.00 18.95 197 ALA A CA 1
ATOM 1399 C C . ALA A 1 201 ? 32.545 4.809 97.029 1.00 19.20 197 ALA A C 1
ATOM 1400 O O . ALA A 1 201 ? 32.636 4.904 95.810 1.00 20.16 197 ALA A O 1
ATOM 1402 N N . GLN A 1 202 ? 31.904 3.820 97.635 1.00 18.94 198 GLN A N 1
ATOM 1403 C CA . GLN A 1 202 ? 31.159 2.807 96.922 1.00 19.12 198 GLN A CA 1
ATOM 1404 C C . GLN A 1 202 ? 29.673 2.952 97.263 1.00 18.24 198 GLN A C 1
ATOM 1405 O O . GLN A 1 202 ? 29.321 3.373 98.377 1.00 17.34 198 GLN A O 1
ATOM 1411 N N . PHE A 1 203 ? 28.810 2.602 96.306 1.00 17.04 199 PHE A N 1
ATOM 1412 C CA . PHE A 1 203 ? 27.365 2.742 96.470 1.00 16.11 199 PHE A CA 1
ATOM 1413 C C . PHE A 1 203 ? 26.756 1.409 96.165 1.00 16.34 199 PHE A C 1
ATOM 1414 O O . PHE A 1 203 ? 26.961 0.851 95.067 1.00 16.48 199 PHE A O 1
ATOM 1422 N N . VAL A 1 204 ? 26.098 0.859 97.177 1.00 15.76 200 VAL A N 1
ATOM 1423 C CA . VAL A 1 204 ? 25.556 -0.503 97.108 1.00 16.07 200 VAL A CA 1
ATOM 1424 C C . VAL A 1 204 ? 24.051 -0.455 97.322 1.00 16.49 200 VAL A C 1
ATOM 1425 O O . VAL A 1 204 ? 23.547 0.079 98.335 1.00 15.45 200 VAL A O 1
ATOM 1429 N N . ALA A 1 205 ? 23.338 -1.005 96.344 1.00 17.07 201 ALA A N 1
ATOM 1430 C CA . ALA A 1 205 ? 21.887 -1.101 96.376 1.00 17.04 201 ALA A CA 1
ATOM 1431 C C . ALA A 1 205 ? 21.477 -2.453 96.942 1.00 17.91 201 ALA A C 1
ATOM 1432 O O . ALA A 1 205 ? 22.152 -3.469 96.734 1.00 19.57 201 ALA A O 1
ATOM 1434 N N . VAL A 1 206 ? 20.374 -2.460 97.676 1.00 17.22 202 VAL A N 1
ATOM 1435 C CA . VAL A 1 206 ? 19.868 -3.670 98.310 1.00 17.83 202 VAL A CA 1
ATOM 1436 C C . VAL A 1 206 ? 18.504 -4.058 97.702 1.00 19.76 202 VAL A C 1
ATOM 1437 O O . VAL A 1 206 ? 17.579 -3.253 97.674 1.00 19.47 202 VAL A O 1
ATOM 1441 N N . GLU A 1 207 ? 18.395 -5.300 97.247 1.00 21.63 203 GLU A N 1
ATOM 1442 C CA . GLU A 1 207 ? 17.185 -5.789 96.587 1.00 24.57 203 GLU A CA 1
ATOM 1443 C C . GLU A 1 207 ? 16.538 -6.910 97.399 1.00 27.17 203 GLU A C 1
ATOM 1444 O O . GLU A 1 207 ? 17.218 -7.842 97.815 1.00 26.59 203 GLU A O 1
ATOM 1450 N N . PRO A 1 208 ? 15.210 -6.838 97.600 1.00 31.08 204 PRO A N 1
ATOM 1451 C CA . PRO A 1 208 ? 14.478 -7.908 98.306 1.00 33.95 204 PRO A CA 1
ATOM 1452 C C . PRO A 1 208 ? 14.284 -9.126 97.438 1.00 37.22 204 PRO A C 1
ATOM 1453 O O . PRO A 1 208 ? 14.068 -9.000 96.232 1.00 38.28 204 PRO A O 1
ATOM 1457 N N . ALA A 1 209 ? 14.331 -10.309 98.024 1.00 40.03 205 ALA A N 1
ATOM 1458 C CA . ALA A 1 209 ? 13.910 -11.498 97.295 1.00 43.41 205 ALA A CA 1
ATOM 1459 C C . ALA A 1 209 ? 12.956 -12.317 98.178 1.00 46.86 205 ALA A C 1
ATOM 1460 O O . ALA A 1 209 ? 12.769 -11.982 99.354 1.00 46.97 205 ALA A O 1
ATOM 1462 N N . ALA A 1 210 ? 12.340 -13.358 97.608 1.00 50.38 206 ALA A N 1
ATOM 1463 C CA . ALA A 1 210 ? 11.507 -14.322 98.361 1.00 53.52 206 ALA A CA 1
ATOM 1464 C C . ALA A 1 210 ? 12.285 -15.005 99.507 1.00 54.86 206 ALA A C 1
ATOM 1465 O O . ALA A 1 210 ? 13.473 -14.739 99.703 1.00 53.46 206 ALA A O 1
ATOM 1467 N N . SER A 1 211 ? 11.618 -15.889 100.251 1.00 58.23 207 SER A N 1
ATOM 1468 C CA . SER A 1 211 ? 12.103 -16.353 101.574 1.00 59.47 207 SER A CA 1
ATOM 1469 C C . SER A 1 211 ? 13.646 -16.519 101.713 1.00 58.94 207 SER A C 1
ATOM 1470 O O . SER A 1 211 ? 14.266 -15.815 102.530 1.00 57.16 207 SER A O 1
ATOM 1472 N N . PRO A 1 212 ? 14.256 -17.474 100.967 1.00 60.82 208 PRO A N 1
ATOM 1473 C CA . PRO A 1 212 ? 15.698 -17.408 100.690 1.00 59.73 208 PRO A CA 1
ATOM 1474 C C . PRO A 1 212 ? 16.045 -17.487 99.185 1.00 59.98 208 PRO A C 1
ATOM 1475 O O . PRO A 1 212 ? 15.338 -18.143 98.410 1.00 61.98 208 PRO A O 1
ATOM 1479 N N . VAL A 1 213 ? 17.130 -16.813 98.796 1.00 58.37 209 VAL A N 1
ATOM 1480 C CA . VAL A 1 213 ? 17.601 -16.782 97.405 1.00 58.26 209 VAL A CA 1
ATOM 1481 C C . VAL A 1 213 ? 18.710 -15.736 97.220 1.00 56.04 209 VAL A C 1
ATOM 1482 O O . VAL A 1 213 ? 18.869 -14.804 98.026 1.00 54.63 209 VAL A O 1
ATOM 1484 N N . LYS A 1 219 ? 22.050 -13.241 93.965 1.00 49.71 215 LYS A N 1
ATOM 1485 C CA . LYS A 1 219 ? 22.994 -14.339 93.709 1.00 51.11 215 LYS A CA 1
ATOM 1486 C C . LYS A 1 219 ? 23.922 -14.072 92.508 1.00 50.57 215 LYS A C 1
ATOM 1487 O O . LYS A 1 219 ? 25.112 -14.388 92.574 1.00 51.59 215 LYS A O 1
ATOM 1489 N N . GLY A 1 220 ? 23.376 -13.523 91.418 1.00 49.31 216 GLY A N 1
ATOM 1490 C CA . GLY A 1 220 ? 24.173 -13.085 90.247 1.00 48.07 216 GLY A CA 1
ATOM 1491 C C . GLY A 1 220 ? 23.723 -11.698 89.777 1.00 45.54 216 GLY A C 1
ATOM 1492 O O . GLY A 1 220 ? 22.522 -11.410 89.800 1.00 45.24 216 GLY A O 1
ATOM 1493 N N . PRO A 1 221 ? 24.674 -10.817 89.373 1.00 43.12 217 PRO A N 1
ATOM 1494 C CA . PRO A 1 221 ? 24.306 -9.436 88.967 1.00 40.59 217 PRO A CA 1
ATOM 1495 C C . PRO A 1 221 ? 23.291 -9.373 87.808 1.00 39.91 217 PRO A C 1
ATOM 1496 O O . PRO A 1 221 ? 23.419 -10.106 86.825 1.00 40.87 217 PRO A O 1
ATOM 1500 N N . HIS A 1 222 ? 22.295 -8.503 87.935 1.00 37.04 218 HIS A N 1
ATOM 1501 C CA . HIS A 1 222 ? 21.137 -8.542 87.056 1.00 36.96 218 HIS A CA 1
ATOM 1502 C C . HIS A 1 222 ? 20.414 -7.180 86.976 1.00 34.79 218 HIS A C 1
ATOM 1503 O O . HIS A 1 222 ? 20.385 -6.409 87.944 1.00 30.57 218 HIS A O 1
ATOM 1510 N N . PRO A 1 223 ? 19.823 -6.884 85.812 1.00 24.61 219 PRO A N 1
ATOM 1511 C CA . PRO A 1 223 ? 18.875 -5.773 85.731 1.00 24.02 219 PRO A CA 1
ATOM 1512 C C . PRO A 1 223 ? 17.662 -6.053 86.614 1.00 23.71 219 PRO A C 1
ATOM 1513 O O . PRO A 1 223 ? 17.359 -7.213 86.890 1.00 23.42 219 PRO A O 1
ATOM 1517 N N . ILE A 1 224 ? 17.005 -5.002 87.075 1.00 23.33 220 ILE A N 1
ATOM 1518 C CA . ILE A 1 224 ? 15.839 -5.149 87.937 1.00 23.92 220 ILE A CA 1
ATOM 1519 C C . ILE A 1 224 ? 14.714 -4.326 87.358 1.00 23.65 220 ILE A C 1
ATOM 1520 O O . ILE A 1 224 ? 14.900 -3.152 87.067 1.00 22.76 220 ILE A O 1
ATOM 1525 N N . GLN A 1 225 ? 13.551 -4.940 87.183 1.00 24.89 221 GLN A N 1
ATOM 1526 C CA . GLN A 1 225 ? 12.388 -4.208 86.721 1.00 26.20 221 GLN A CA 1
ATOM 1527 C C . GLN A 1 225 ? 11.839 -3.316 87.823 1.00 27.91 221 GLN A C 1
ATOM 1528 O O . GLN A 1 225 ? 11.753 -3.737 88.980 1.00 27.50 221 GLN A O 1
ATOM 1534 N N . GLY A 1 226 ? 11.440 -2.105 87.441 1.00 29.56 222 GLY A N 1
ATOM 1535 C CA . GLY A 1 226 ? 10.704 -1.211 88.326 1.00 31.41 222 GLY A CA 1
ATOM 1536 C C . GLY A 1 226 ? 9.228 -1.556 88.267 1.00 33.50 222 GLY A C 1
ATOM 1537 O O . GLY A 1 226 ? 8.847 -2.668 87.881 1.00 33.42 222 GLY A O 1
ATOM 1538 N N . ILE A 1 227 ? 8.411 -0.572 88.622 1.00 36.01 223 ILE A N 1
ATOM 1539 C CA . ILE A 1 227 ? 6.969 -0.724 88.784 1.00 38.29 223 ILE A CA 1
ATOM 1540 C C . ILE A 1 227 ? 6.303 0.121 87.707 1.00 39.67 223 ILE A C 1
ATOM 1541 O O . ILE A 1 227 ? 6.805 1.194 87.356 1.00 40.20 223 ILE A O 1
ATOM 1546 N N . GLY A 1 228 ? 5.197 -0.360 87.152 1.00 41.31 224 GLY A N 1
ATOM 1547 C CA . GLY A 1 228 ? 4.478 0.424 86.155 1.00 42.55 224 GLY A CA 1
ATOM 1548 C C . GLY A 1 228 ? 3.210 -0.216 85.644 1.00 43.93 224 GLY A C 1
ATOM 1549 O O . GLY A 1 228 ? 2.832 -1.323 86.054 1.00 44.43 224 GLY A O 1
ATOM 1550 N N . ALA A 1 229 ? 2.535 0.507 84.758 1.00 44.96 225 ALA A N 1
ATOM 1551 C CA . ALA A 1 229 ? 1.349 -0.006 84.108 1.00 46.08 225 ALA A CA 1
ATOM 1552 C C . ALA A 1 229 ? 1.807 -1.012 83.032 1.00 44.93 225 ALA A C 1
ATOM 1553 O O . ALA A 1 229 ? 2.906 -0.889 82.464 1.00 44.18 225 ALA A O 1
ATOM 1555 N N . GLY A 1 230 ? 0.991 -2.032 82.797 1.00 44.73 226 GLY A N 1
ATOM 1556 C CA . GLY A 1 230 ? 1.267 -2.987 81.734 1.00 43.05 226 GLY A CA 1
ATOM 1557 C C . GLY A 1 230 ? 2.289 -4.063 82.061 1.00 40.32 226 GLY A C 1
ATOM 1558 O O . GLY A 1 230 ? 2.858 -4.113 83.148 1.00 38.95 226 GLY A O 1
ATOM 1559 N N . PHE A 1 231 ? 2.505 -4.928 81.076 1.00 38.55 227 PHE A N 1
ATOM 1560 C CA . PHE A 1 231 ? 3.265 -6.157 81.250 1.00 36.66 227 PHE A CA 1
ATOM 1561 C C . PHE A 1 231 ? 4.782 -5.983 81.305 1.00 34.57 227 PHE A C 1
ATOM 1562 O O . PHE A 1 231 ? 5.468 -6.875 81.789 1.00 34.12 227 PHE A O 1
ATOM 1570 N N . VAL A 1 232 ? 5.293 -4.852 80.814 1.00 33.47 228 VAL A N 1
ATOM 1571 C CA . VAL A 1 232 ? 6.736 -4.632 80.688 1.00 32.60 228 VAL A CA 1
ATOM 1572 C C . VAL A 1 232 ? 7.100 -3.326 81.374 1.00 32.15 228 VAL A C 1
ATOM 1573 O O . VAL A 1 232 ? 7.176 -2.292 80.720 1.00 32.24 228 VAL A O 1
ATOM 1577 N N . PRO A 1 233 ? 7.283 -3.366 82.704 1.00 31.74 229 PRO A N 1
ATOM 1578 C CA . PRO A 1 233 ? 7.697 -2.150 83.385 1.00 31.91 229 PRO A CA 1
ATOM 1579 C C . PRO A 1 233 ? 9.133 -1.837 83.024 1.00 31.37 229 PRO A C 1
ATOM 1580 O O . PRO A 1 233 ? 9.906 -2.755 82.738 1.00 30.91 229 PRO A O 1
ATOM 1584 N N . PRO A 1 234 ? 9.500 -0.556 83.036 1.00 32.03 230 PRO A N 1
ATOM 1585 C CA . PRO A 1 234 ? 10.887 -0.237 82.691 1.00 31.77 230 PRO A CA 1
ATOM 1586 C C . PRO A 1 234 ? 11.905 -0.765 83.703 1.00 30.11 230 PRO A C 1
ATOM 1587 O O . PRO A 1 234 ? 11.595 -0.977 84.871 1.00 29.25 230 PRO A O 1
ATOM 1591 N N . VAL A 1 235 ? 13.121 -0.976 83.227 1.00 29.35 231 VAL A N 1
ATOM 1592 C CA . VAL A 1 235 ? 14.218 -1.402 84.060 1.00 28.04 231 VAL A CA 1
ATOM 1593 C C . VAL A 1 235 ? 14.814 -0.185 84.804 1.00 27.90 231 VAL A C 1
ATOM 1594 O O . VAL A 1 235 ? 14.909 0.909 84.263 1.00 28.01 231 VAL A O 1
ATOM 1598 N N . LEU A 1 236 ? 15.220 -0.399 86.045 1.00 27.49 232 LEU A N 1
ATOM 1599 C CA . LEU A 1 236 ? 15.875 0.634 86.855 1.00 27.83 232 LEU A CA 1
ATOM 1600 C C . LEU A 1 236 ? 17.290 0.937 86.367 1.00 28.09 232 LEU A C 1
ATOM 1601 O O . LEU A 1 236 ? 18.097 0.020 86.156 1.00 26.69 232 LEU A O 1
ATOM 1606 N N . ASP A 1 237 ? 17.592 2.225 86.205 1.00 29.71 233 ASP A N 1
ATOM 1607 C CA . ASP A 1 237 ? 18.916 2.648 85.745 1.00 30.74 233 ASP A CA 1
ATOM 1608 C C . ASP A 1 237 ? 19.811 2.803 86.941 1.00 30.31 233 ASP A C 1
ATOM 1609 O O . ASP A 1 237 ? 19.781 3.848 87.580 1.00 31.75 233 ASP A O 1
ATOM 1614 N N . LEU A 1 238 ? 20.630 1.780 87.190 1.00 28.44 234 LEU A N 1
ATOM 1615 C CA . LEU A 1 238 ? 21.548 1.741 88.314 1.00 27.87 234 LEU A CA 1
ATOM 1616 C C . LEU A 1 238 ? 23.005 1.934 87.866 1.00 27.23 234 LEU A C 1
ATOM 1617 O O . LEU A 1 238 ? 23.922 1.304 88.399 1.00 25.62 234 LEU A O 1
ATOM 1622 N N . ALA A 1 239 ? 23.217 2.814 86.887 1.00 28.06 235 ALA A N 1
ATOM 1623 C CA . ALA A 1 239 ? 24.571 3.023 86.310 1.00 29.04 235 ALA A CA 1
ATOM 1624 C C . ALA A 1 239 ? 25.664 3.336 87.346 1.00 29.18 235 ALA A C 1
ATOM 1625 O O . ALA A 1 239 ? 26.786 2.833 87.236 1.00 30.19 235 ALA A O 1
ATOM 1627 N N . LEU A 1 240 ? 25.369 4.159 88.340 1.00 28.41 236 LEU A N 1
ATOM 1628 C CA . LEU A 1 240 ? 26.443 4.598 89.274 1.00 29.56 236 LEU A CA 1
ATOM 1629 C C . LEU A 1 240 ? 26.568 3.681 90.503 1.00 27.55 236 LEU A C 1
ATOM 1630 O O . LEU A 1 240 ? 27.277 3.979 91.440 1.00 28.21 236 LEU A O 1
ATOM 1635 N N . VAL A 1 241 ? 25.872 2.551 90.481 1.00 25.90 237 VAL A N 1
ATOM 1636 C CA . VAL A 1 241 ? 25.832 1.635 91.612 1.00 24.41 237 VAL A CA 1
ATOM 1637 C C . VAL A 1 241 ? 26.945 0.614 91.423 1.00 24.73 237 VAL A C 1
ATOM 1638 O O . VAL A 1 241 ? 27.040 -0.037 90.370 1.00 23.55 237 VAL A O 1
ATOM 1642 N N . ASP A 1 242 ? 27.807 0.496 92.434 1.00 24.06 238 ASP A N 1
ATOM 1643 C CA . ASP A 1 242 ? 28.930 -0.455 92.397 1.00 24.81 238 ASP A CA 1
ATOM 1644 C C . ASP A 1 242 ? 28.502 -1.922 92.465 1.00 23.96 238 ASP A C 1
ATOM 1645 O O . ASP A 1 242 ? 29.178 -2.811 91.911 1.00 24.59 238 ASP A O 1
ATOM 1650 N N . GLU A 1 243 ? 27.395 -2.191 93.149 1.00 22.66 239 GLU A N 1
ATOM 1651 C CA . GLU A 1 243 ? 26.994 -3.553 93.443 1.00 21.70 239 GLU A CA 1
ATOM 1652 C C . GLU A 1 243 ? 25.553 -3.565 93.924 1.00 21.17 239 GLU A C 1
ATOM 1653 O O . GLU A 1 243 ? 25.106 -2.617 94.564 1.00 21.02 239 GLU A O 1
ATOM 1659 N N . VAL A 1 244 ? 24.843 -4.636 93.606 1.00 20.53 240 VAL A N 1
ATOM 1660 C CA . VAL A 1 244 ? 23.521 -4.917 94.176 1.00 20.25 240 VAL A CA 1
ATOM 1661 C C . VAL A 1 244 ? 23.642 -6.183 95.014 1.00 19.36 240 VAL A C 1
ATOM 1662 O O . VAL A 1 244 ? 24.192 -7.176 94.557 1.00 19.97 240 VAL A O 1
ATOM 1666 N N . ILE A 1 245 ? 23.189 -6.112 96.264 1.00 18.69 241 ILE A N 1
ATOM 1667 C CA . ILE A 1 245 ? 23.148 -7.263 97.151 1.00 18.40 241 ILE A CA 1
ATOM 1668 C C . ILE A 1 245 ? 21.667 -7.603 97.289 1.00 18.79 241 ILE A C 1
ATOM 1669 O O . ILE A 1 245 ? 20.855 -6.741 97.630 1.00 18.76 241 ILE A O 1
ATOM 1674 N N . THR A 1 246 ? 21.320 -8.852 97.008 1.00 19.63 242 THR A N 1
ATOM 1675 C CA . THR A 1 246 ? 19.934 -9.292 97.031 1.00 20.47 242 THR A CA 1
ATOM 1676 C C . THR A 1 246 ? 19.762 -10.089 98.321 1.00 20.68 242 THR A C 1
ATOM 1677 O O . THR A 1 246 ? 20.627 -10.887 98.682 1.00 22.06 242 THR A O 1
ATOM 1681 N N . VAL A 1 247 ? 18.687 -9.829 99.041 1.00 20.06 243 VAL A N 1
ATOM 1682 C CA . VAL A 1 247 ? 18.521 -10.374 100.399 1.00 20.39 243 VAL A CA 1
ATOM 1683 C C . VAL A 1 247 ? 17.176 -11.067 100.536 1.00 21.56 243 VAL A C 1
ATOM 1684 O O . VAL A 1 247 ? 16.120 -10.492 100.220 1.00 21.43 243 VAL A O 1
ATOM 1688 N N . GLY A 1 248 ? 17.219 -12.302 101.012 1.00 23.54 244 GLY A N 1
ATOM 1689 C CA . GLY A 1 248 ? 16.013 -13.089 101.220 1.00 25.42 244 GLY A CA 1
ATOM 1690 C C . GLY A 1 248 ? 15.194 -12.565 102.398 1.00 26.74 244 GLY A C 1
ATOM 1691 O O . GLY A 1 248 ? 15.746 -12.021 103.364 1.00 25.62 244 GLY A O 1
ATOM 1692 N N . ASN A 1 249 ? 13.873 -12.723 102.310 1.00 28.39 245 ASN A N 1
ATOM 1693 C CA . ASN A 1 249 ? 12.967 -12.151 103.303 1.00 30.06 245 ASN A CA 1
ATOM 1694 C C . ASN A 1 249 ? 13.188 -12.721 104.715 1.00 30.38 245 ASN A C 1
ATOM 1695 O O . ASN A 1 249 ? 13.054 -12.000 105.709 1.00 30.07 245 ASN A O 1
ATOM 1700 N N . ASP A 1 250 ? 13.542 -13.999 104.794 1.00 30.91 246 ASP A N 1
ATOM 1701 C CA . ASP A 1 250 ? 13.867 -14.633 106.071 1.00 31.70 246 ASP A CA 1
ATOM 1702 C C . ASP A 1 250 ? 15.056 -13.957 106.751 1.00 29.33 246 ASP A C 1
ATOM 1703 O O . ASP A 1 250 ? 15.024 -13.688 107.955 1.00 28.26 246 ASP A O 1
ATOM 1708 N N . ASP A 1 251 ? 16.114 -13.731 105.985 1.00 27.21 247 ASP A N 1
ATOM 1709 C CA . ASP A 1 251 ? 17.299 -13.053 106.499 1.00 26.05 247 ASP A CA 1
ATOM 1710 C C . ASP A 1 251 ? 16.986 -11.617 106.915 1.00 23.92 247 ASP A C 1
ATOM 1711 O O . ASP A 1 251 ? 17.454 -11.130 107.964 1.00 23.31 247 ASP A O 1
ATOM 1716 N N . ALA A 1 252 ? 16.206 -10.947 106.077 1.00 21.82 248 ALA A N 1
ATOM 1717 C CA . ALA A 1 252 ? 15.796 -9.569 106.321 1.00 20.62 248 ALA A CA 1
ATOM 1718 C C . ALA A 1 252 ? 14.999 -9.478 107.618 1.00 20.46 248 ALA A C 1
ATOM 1719 O O . ALA A 1 252 ? 15.288 -8.664 108.491 1.00 18.72 248 ALA A O 1
ATOM 1721 N N . LEU A 1 253 ? 14.007 -10.349 107.751 1.00 21.24 249 LEU A N 1
ATOM 1722 C CA . LEU A 1 253 ? 13.147 -10.355 108.933 1.00 22.16 249 LEU A CA 1
ATOM 1723 C C . LEU A 1 253 ? 13.931 -10.680 110.213 1.00 22.37 249 LEU A C 1
ATOM 1724 O O . LEU A 1 253 ? 13.728 -10.041 111.254 1.00 22.84 249 LEU A O 1
ATOM 1726 N N . GLU A 1 254 ? 14.816 -11.680 110.162 1.00 23.20 250 GLU A N 1
ATOM 1727 C CA . GLU A 1 254 ? 15.613 -12.007 111.343 1.00 23.78 250 GLU A CA 1
ATOM 1728 C C . GLU A 1 254 ? 16.490 -10.834 111.811 1.00 22.26 250 GLU A C 1
ATOM 1729 O O . GLU A 1 254 ? 16.587 -10.575 113.020 1.00 21.63 250 GLU A O 1
ATOM 1735 N N . LEU A 1 255 ? 17.112 -10.112 110.882 1.00 19.49 251 LEU A N 1
ATOM 1736 C CA . LEU A 1 255 ? 17.886 -8.923 111.273 1.00 18.99 251 LEU A CA 1
ATOM 1737 C C . LEU A 1 255 ? 17.023 -7.763 111.791 1.00 18.16 251 LEU A C 1
ATOM 1738 O O . LEU A 1 255 ? 17.452 -7.020 112.702 1.00 16.18 251 LEU A O 1
ATOM 1743 N N . ALA A 1 256 ? 15.825 -7.598 111.217 1.00 17.93 252 ALA A N 1
ATOM 1744 C CA . ALA A 1 256 ? 14.875 -6.601 111.717 1.00 18.01 252 ALA A CA 1
ATOM 1745 C C . ALA A 1 256 ? 14.504 -6.901 113.169 1.00 18.36 252 ALA A C 1
ATOM 1746 O O . ALA A 1 256 ? 14.472 -6.000 113.992 1.00 18.41 252 ALA A O 1
ATOM 1748 N N . ARG A 1 257 ? 14.223 -8.167 113.474 1.00 19.28 253 ARG A N 1
ATOM 1749 C CA . ARG A 1 257 ? 13.925 -8.583 114.850 1.00 20.26 253 ARG A CA 1
ATOM 1750 C C . ARG A 1 257 ? 15.124 -8.316 115.770 1.00 19.82 253 ARG A C 1
ATOM 1751 O O . ARG A 1 257 ? 14.957 -7.761 116.863 1.00 20.06 253 ARG A O 1
ATOM 1753 N N . ARG A 1 258 ? 16.322 -8.700 115.339 1.00 18.54 254 ARG A N 1
ATOM 1754 C CA . ARG A 1 258 ? 17.532 -8.416 116.141 1.00 18.37 254 ARG A CA 1
ATOM 1755 C C . ARG A 1 258 ? 17.795 -6.938 116.384 1.00 17.41 254 ARG A C 1
ATOM 1756 O O . ARG A 1 258 ? 18.252 -6.557 117.449 1.00 16.44 254 ARG A O 1
ATOM 1764 N N . MET A 1 259 ? 17.516 -6.111 115.392 1.00 16.67 255 MET A N 1
ATOM 1765 C CA . MET A 1 259 ? 17.630 -4.663 115.579 1.00 16.71 255 MET A CA 1
ATOM 1766 C C . MET A 1 259 ? 16.750 -4.148 116.724 1.00 16.43 255 MET A C 1
ATOM 1767 O O . MET A 1 259 ? 17.177 -3.302 117.505 1.00 16.43 255 MET A O 1
ATOM 1772 N N . ALA A 1 260 ? 15.522 -4.658 116.827 1.00 16.03 256 ALA A N 1
ATOM 1773 C CA . ALA A 1 260 ? 14.625 -4.239 117.871 1.00 16.30 256 ALA A CA 1
ATOM 1774 C C . ALA A 1 260 ? 15.143 -4.726 119.255 1.00 16.71 256 ALA A C 1
ATOM 1775 O O . ALA A 1 260 ? 15.191 -3.957 120.206 1.00 15.17 256 ALA A O 1
ATOM 1777 N N . THR A 1 261 ? 15.581 -5.978 119.339 1.00 16.31 257 THR A N 1
ATOM 1778 C CA . THR A 1 261 ? 15.898 -6.568 120.650 1.00 16.86 257 THR A CA 1
ATOM 1779 C C . THR A 1 261 ? 17.335 -6.312 121.081 1.00 16.07 257 THR A C 1
ATOM 1780 O O . THR A 1 261 ? 17.618 -6.362 122.271 1.00 16.22 257 THR A O 1
ATOM 1784 N N . GLU A 1 262 ? 18.231 -6.076 120.122 1.00 15.30 258 GLU A N 1
ATOM 1785 C CA . GLU A 1 262 ? 19.657 -5.875 120.407 1.00 15.83 258 GLU A CA 1
ATOM 1786 C C . GLU A 1 262 ? 20.156 -4.442 120.248 1.00 15.85 258 GLU A C 1
ATOM 1787 O O . GLU A 1 262 ? 21.212 -4.093 120.806 1.00 16.40 258 GLU A O 1
ATOM 1793 N N . GLU A 1 263 ? 19.425 -3.611 119.494 1.00 16.49 259 GLU A N 1
ATOM 1794 C CA . GLU A 1 263 ? 19.811 -2.190 119.332 1.00 15.99 259 GLU A CA 1
ATOM 1795 C C . GLU A 1 263 ? 18.752 -1.208 119.855 1.00 16.96 259 GLU A C 1
ATOM 1796 O O . GLU A 1 263 ? 19.032 -0.022 119.979 1.00 17.18 259 GLU A O 1
ATOM 1802 N N . GLY A 1 264 ? 17.556 -1.690 120.183 1.00 17.06 260 GLY A N 1
ATOM 1803 C CA . GLY A 1 264 ? 16.450 -0.831 120.567 1.00 17.87 260 GLY A CA 1
ATOM 1804 C C . GLY A 1 264 ? 15.902 -0.076 119.364 1.00 17.82 260 GLY A C 1
ATOM 1805 O O . GLY A 1 264 ? 15.274 0.954 119.528 1.00 17.87 260 GLY A O 1
ATOM 1806 N N . LEU A 1 265 ? 16.132 -0.613 118.165 1.00 17.82 261 LEU A N 1
ATOM 1807 C CA . LEU A 1 265 ? 15.699 0.021 116.923 1.00 17.93 261 LEU A CA 1
ATOM 1808 C C . LEU A 1 265 ? 14.640 -0.823 116.250 1.00 18.17 261 LEU A C 1
ATOM 1809 O O . LEU A 1 265 ? 14.923 -1.878 115.637 1.00 17.73 261 LEU A O 1
ATOM 1814 N N . LEU A 1 266 ? 13.430 -0.323 116.356 1.00 18.58 262 LEU A N 1
ATOM 1815 C CA . LEU A 1 266 ? 12.275 -0.924 115.780 1.00 20.68 262 LEU A CA 1
ATOM 1816 C C . LEU A 1 266 ? 12.139 -0.415 114.345 1.00 20.46 262 LEU A C 1
ATOM 1817 O O . LEU A 1 266 ? 11.833 0.768 114.107 1.00 21.92 262 LEU A O 1
ATOM 1822 N N . VAL A 1 267 ? 12.398 -1.305 113.403 1.00 19.54 263 VAL A N 1
ATOM 1823 C CA . VAL A 1 267 ? 12.428 -0.965 111.988 1.00 18.84 263 VAL A CA 1
ATOM 1824 C C . VAL A 1 267 ? 11.765 -2.072 111.175 1.00 18.95 263 VAL A C 1
ATOM 1825 O O . VAL A 1 267 ? 11.469 -3.171 111.686 1.00 18.44 263 VAL A O 1
ATOM 1829 N N . GLY A 1 268 ? 11.561 -1.795 109.891 1.00 19.01 264 GLY A N 1
ATOM 1830 C CA . GLY A 1 268 ? 10.884 -2.722 109.018 1.00 19.16 264 GLY A CA 1
ATOM 1831 C C . GLY A 1 268 ? 11.795 -3.720 108.307 1.00 18.95 264 GLY A C 1
ATOM 1832 O O . GLY A 1 268 ? 13.013 -3.707 108.472 1.00 16.54 264 GLY A O 1
ATOM 1833 N N . ILE A 1 269 ? 11.154 -4.579 107.511 1.00 19.36 265 ILE A N 1
ATOM 1834 C CA . ILE A 1 269 ? 11.813 -5.617 106.735 1.00 19.77 265 ILE A CA 1
ATOM 1835 C C . ILE A 1 269 ? 12.824 -5.079 105.717 1.00 18.29 265 ILE A C 1
ATOM 1836 O O . ILE A 1 269 ? 13.886 -5.651 105.558 1.00 18.10 265 ILE A O 1
ATOM 1841 N N . SER A 1 270 ? 12.545 -3.956 105.073 1.00 18.34 266 SER A N 1
ATOM 1842 C CA . SER A 1 270 ? 13.530 -3.349 104.175 1.00 18.25 266 SER A CA 1
ATOM 1843 C C . SER A 1 270 ? 14.787 -2.922 104.958 1.00 16.48 266 SER A C 1
ATOM 1844 O O . SER A 1 270 ? 15.915 -3.040 104.450 1.00 16.77 266 SER A O 1
ATOM 1847 N N . SER A 1 271 ? 14.589 -2.412 106.179 1.00 15.71 267 SER A N 1
ATOM 1848 C CA . SER A 1 271 ? 15.714 -2.016 107.017 1.00 14.74 267 SER A CA 1
ATOM 1849 C C . SER A 1 271 ? 16.521 -3.272 107.403 1.00 14.63 267 SER A C 1
ATOM 1850 O O . SER A 1 271 ? 17.742 -3.279 107.376 1.00 12.14 267 SER A O 1
ATOM 1853 N N . GLY A 1 272 ? 15.823 -4.343 107.771 1.00 15.07 268 GLY A N 1
ATOM 1854 C CA . GLY A 1 272 ? 16.513 -5.596 108.050 1.00 14.76 268 GLY A CA 1
ATOM 1855 C C . GLY A 1 272 ? 17.345 -6.019 106.857 1.00 14.33 268 GLY A C 1
ATOM 1856 O O . GLY A 1 272 ? 18.498 -6.417 107.024 1.00 14.61 268 GLY A O 1
ATOM 1857 N N . ALA A 1 273 ? 16.795 -5.910 105.643 1.00 13.35 269 ALA A N 1
ATOM 1858 C CA . ALA A 1 273 ? 17.547 -6.325 104.439 1.00 13.72 269 ALA A CA 1
ATOM 1859 C C . ALA A 1 273 ? 18.788 -5.483 104.230 1.00 13.43 269 ALA A C 1
ATOM 1860 O O . ALA A 1 273 ? 19.854 -6.007 103.857 1.00 14.48 269 ALA A O 1
ATOM 1862 N N . ALA A 1 274 ? 18.668 -4.172 104.460 1.00 13.50 270 ALA A N 1
ATOM 1863 C CA . ALA A 1 274 ? 19.781 -3.269 104.283 1.00 13.62 270 ALA A CA 1
ATOM 1864 C C . ALA A 1 274 ? 20.882 -3.598 105.278 1.00 13.65 270 ALA A C 1
ATOM 1865 O O . ALA A 1 274 ? 22.059 -3.557 104.931 1.00 13.32 270 ALA A O 1
ATOM 1867 N N . VAL A 1 275 ? 20.502 -3.893 106.516 1.00 13.51 271 VAL A N 1
ATOM 1868 C CA . VAL A 1 275 ? 21.502 -4.179 107.544 1.00 14.24 271 VAL A CA 1
ATOM 1869 C C . VAL A 1 275 ? 22.243 -5.489 107.236 1.00 15.02 271 VAL A C 1
ATOM 1870 O O . VAL A 1 275 ? 23.450 -5.570 107.432 1.00 13.81 271 VAL A O 1
ATOM 1874 N N . TRP A 1 276 ? 21.525 -6.483 106.708 1.00 15.30 272 TRP A N 1
ATOM 1875 C CA . TRP A 1 276 ? 22.145 -7.745 106.266 1.00 16.26 272 TRP A CA 1
ATOM 1876 C C . TRP A 1 276 ? 23.257 -7.452 105.246 1.00 15.76 272 TRP A C 1
ATOM 1877 O O . TRP A 1 276 ? 24.362 -7.970 105.346 1.00 15.22 272 TRP A O 1
ATOM 1888 N N . ALA A 1 277 ? 22.937 -6.612 104.275 1.00 15.24 273 ALA A N 1
ATOM 1889 C CA . ALA A 1 277 ? 23.864 -6.209 103.251 1.00 15.62 273 ALA A CA 1
ATOM 1890 C C . ALA A 1 277 ? 25.071 -5.439 103.818 1.00 15.39 273 ALA A C 1
ATOM 1891 O O . ALA A 1 277 ? 26.217 -5.748 103.505 1.00 16.26 273 ALA A O 1
ATOM 1893 N N . ALA A 1 278 ? 24.808 -4.467 104.674 1.00 15.30 274 ALA A N 1
ATOM 1894 C CA . ALA A 1 278 ? 25.883 -3.690 105.324 1.00 14.93 274 ALA A CA 1
ATOM 1895 C C . ALA A 1 278 ? 26.802 -4.576 106.177 1.00 15.49 274 ALA A C 1
ATOM 1896 O O . ALA A 1 278 ? 28.017 -4.379 106.172 1.00 14.65 274 ALA A O 1
ATOM 1898 N N . ARG A 1 279 ? 26.223 -5.560 106.869 1.00 15.61 275 ARG A N 1
ATOM 1899 C CA . ARG A 1 279 ? 27.006 -6.478 107.705 1.00 17.15 275 ARG A CA 1
ATOM 1900 C C . ARG A 1 279 ? 27.914 -7.330 106.825 1.00 17.56 275 ARG A C 1
ATOM 1901 O O . ARG A 1 279 ? 29.085 -7.523 107.103 1.00 17.80 275 ARG A O 1
ATOM 1909 N N . GLU A 1 280 ? 27.343 -7.847 105.761 1.00 16.49 276 GLU A N 1
ATOM 1910 C CA . GLU A 1 280 ? 28.103 -8.575 104.746 1.00 18.97 276 GLU A CA 1
ATOM 1911 C C . GLU A 1 280 ? 29.330 -7.761 104.266 1.00 17.12 276 GLU A C 1
ATOM 1912 O O . GLU A 1 280 ? 30.489 -8.227 104.315 1.00 16.89 276 GLU A O 1
ATOM 1918 N N . LEU A 1 281 ? 29.058 -6.545 103.809 1.00 15.34 277 LEU A N 1
ATOM 1919 C CA . LEU A 1 281 ? 30.111 -5.625 103.336 1.00 15.07 277 LEU A CA 1
ATOM 1920 C C . LEU A 1 281 ? 31.138 -5.360 104.417 1.00 15.96 277 LEU A C 1
ATOM 1921 O O . LEU A 1 281 ? 32.334 -5.314 104.139 1.00 16.88 277 LEU A O 1
ATOM 1926 N N . ALA A 1 282 ? 30.658 -5.237 105.652 1.00 16.26 278 ALA A N 1
ATOM 1927 C CA . ALA A 1 282 ? 31.485 -4.889 106.788 1.00 17.08 278 ALA A CA 1
ATOM 1928 C C . ALA A 1 282 ? 32.491 -5.979 107.151 1.00 18.52 278 ALA A C 1
ATOM 1929 O O . ALA A 1 282 ? 33.506 -5.691 107.774 1.00 19.43 278 ALA A O 1
ATOM 1931 N N . HIS A 1 283 ? 32.207 -7.215 106.765 1.00 18.86 279 HIS A N 1
ATOM 1932 C CA . HIS A 1 283 ? 33.088 -8.337 107.042 1.00 20.58 279 HIS A CA 1
ATOM 1933 C C . HIS A 1 283 ? 34.037 -8.686 105.902 1.00 20.70 279 HIS A C 1
ATOM 1934 O O . HIS A 1 283 ? 34.825 -9.595 106.052 1.00 21.11 279 HIS A O 1
ATOM 1941 N N . ARG A 1 284 ? 33.951 -7.994 104.768 1.00 19.25 280 ARG A N 1
ATOM 1942 C CA . ARG A 1 284 ? 34.896 -8.229 103.669 1.00 20.20 280 ARG A CA 1
ATOM 1943 C C . ARG A 1 284 ? 36.222 -7.566 104.042 1.00 20.60 280 ARG A C 1
ATOM 1944 O O . ARG A 1 284 ? 36.217 -6.423 104.474 1.00 19.17 280 ARG A O 1
ATOM 1952 N N . PRO A 1 285 ? 37.356 -8.285 103.893 1.00 21.68 281 PRO A N 1
ATOM 1953 C CA . PRO A 1 285 ? 38.605 -7.699 104.388 1.00 23.00 281 PRO A CA 1
ATOM 1954 C C . PRO A 1 285 ? 38.982 -6.375 103.699 1.00 21.73 281 PRO A C 1
ATOM 1955 O O . PRO A 1 285 ? 39.541 -5.485 104.343 1.00 21.41 281 PRO A O 1
ATOM 1959 N N . GLU A 1 286 ? 38.663 -6.254 102.411 1.00 21.12 282 GLU A N 1
ATOM 1960 C CA . GLU A 1 286 ? 38.970 -5.045 101.675 1.00 21.15 282 GLU A CA 1
ATOM 1961 C C . GLU A 1 286 ? 38.229 -3.839 102.235 1.00 19.33 282 GLU A C 1
ATOM 1962 O O . GLU A 1 286 ? 38.598 -2.697 101.924 1.00 18.27 282 GLU A O 1
ATOM 1968 N N . ASN A 1 287 ? 37.182 -4.079 103.042 1.00 18.38 283 ASN A N 1
ATOM 1969 C CA . ASN A 1 287 ? 36.425 -2.990 103.663 1.00 16.90 283 ASN A CA 1
ATOM 1970 C C . ASN A 1 287 ? 36.793 -2.693 105.117 1.00 16.85 283 ASN A C 1
ATOM 1971 O O . ASN A 1 287 ? 36.173 -1.840 105.725 1.00 15.15 283 ASN A O 1
ATOM 1976 N N . ALA A 1 288 ? 37.802 -3.372 105.672 1.00 17.88 284 ALA A N 1
ATOM 1977 C CA . ALA A 1 288 ? 38.187 -3.136 107.073 1.00 18.14 284 ALA A CA 1
ATOM 1978 C C . ALA A 1 288 ? 38.488 -1.653 107.298 1.00 17.69 284 ALA A C 1
ATOM 1979 O O . ALA A 1 288 ? 39.113 -1.005 106.462 1.00 17.75 284 ALA A O 1
ATOM 1981 N N . GLY A 1 289 ? 38.024 -1.122 108.420 1.00 17.75 285 GLY A N 1
ATOM 1982 C CA . GLY A 1 289 ? 38.275 0.269 108.778 1.00 18.03 285 GLY A CA 1
ATOM 1983 C C . GLY A 1 289 ? 37.385 1.289 108.109 1.00 17.10 285 GLY A C 1
ATOM 1984 O O . GLY A 1 289 ? 37.501 2.476 108.397 1.00 17.79 285 GLY A O 1
ATOM 1985 N N . LYS A 1 290 ? 36.514 0.861 107.193 1.00 15.87 286 LYS A N 1
ATOM 1986 C CA . LYS A 1 290 ? 35.677 1.798 106.465 1.00 14.79 286 LYS A CA 1
ATOM 1987 C C . LYS A 1 290 ? 34.480 2.224 107.297 1.00 15.05 286 LYS A C 1
ATOM 1988 O O . LYS A 1 290 ? 34.092 1.547 108.265 1.00 16.17 286 LYS A O 1
ATOM 1994 N N . LEU A 1 291 ? 33.919 3.371 106.929 1.00 14.67 287 LEU A N 1
ATOM 1995 C CA . LEU A 1 291 ? 32.671 3.866 107.492 1.00 13.36 287 LEU A CA 1
ATOM 1996 C C . LEU A 1 291 ? 31.554 3.554 106.504 1.00 12.91 287 LEU A C 1
ATOM 1997 O O . LEU A 1 291 ? 31.502 4.130 105.400 1.00 12.48 287 LEU A O 1
ATOM 2002 N N . ILE A 1 292 ? 30.653 2.671 106.914 1.00 11.79 288 ILE A N 1
ATOM 2003 C CA . ILE A 1 292 ? 29.549 2.213 106.070 1.00 11.66 288 ILE A CA 1
ATOM 2004 C C . ILE A 1 292 ? 28.267 2.829 106.620 1.00 11.97 288 ILE A C 1
ATOM 2005 O O . ILE A 1 292 ? 27.931 2.620 107.784 1.00 13.03 288 ILE A O 1
ATOM 2010 N N . VAL A 1 293 ? 27.605 3.641 105.793 1.00 11.79 289 VAL A N 1
ATOM 2011 C CA . VAL A 1 293 ? 26.338 4.274 106.121 1.00 11.47 289 VAL A CA 1
ATOM 2012 C C . VAL A 1 293 ? 25.214 3.497 105.437 1.00 11.66 289 VAL A C 1
ATOM 2013 O O . VAL A 1 293 ? 25.218 3.326 104.224 1.00 11.94 289 VAL A O 1
ATOM 2017 N N . VAL A 1 294 ? 24.245 3.038 1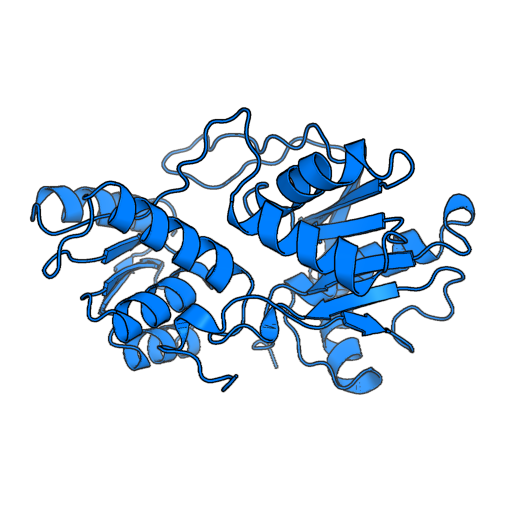06.225 1.00 11.92 290 VAL A N 1
ATOM 2018 C CA . VAL A 1 294 ? 23.142 2.201 105.706 1.00 11.66 290 VAL A CA 1
ATOM 2019 C C . VAL A 1 294 ? 21.798 2.878 106.008 1.00 11.87 290 VAL A C 1
ATOM 2020 O O . VAL A 1 294 ? 21.524 3.223 107.135 1.00 12.76 290 VAL A O 1
ATOM 2024 N N . VAL A 1 295 ? 20.988 3.068 104.977 1.00 11.49 291 VAL A N 1
ATOM 2025 C CA . VAL A 1 295 ? 19.664 3.664 105.102 1.00 12.42 291 VAL A CA 1
ATOM 2026 C C . VAL A 1 295 ? 18.673 2.623 105.633 1.00 11.91 291 VAL A C 1
ATOM 2027 O O . VAL A 1 295 ? 18.558 1.518 105.079 1.00 10.64 291 VAL A O 1
ATOM 2031 N N . LEU A 1 296 ? 17.977 2.975 106.714 1.00 11.43 292 LEU A N 1
ATOM 2032 C CA . LEU A 1 296 ? 16.885 2.163 107.231 1.00 12.02 292 LEU A CA 1
ATOM 2033 C C . LEU A 1 296 ? 15.599 2.922 106.832 1.00 12.47 292 LEU A C 1
ATOM 2034 O O . LEU A 1 296 ? 15.247 3.921 107.461 1.00 12.42 292 LEU A O 1
ATOM 2039 N N . PRO A 1 297 ? 14.910 2.481 105.771 1.00 12.77 293 PRO A N 1
ATOM 2040 C CA . PRO A 1 297 ? 13.859 3.343 105.174 1.00 14.26 293 PRO A CA 1
ATOM 2041 C C . PRO A 1 297 ? 12.505 3.361 105.844 1.00 15.85 293 PRO A C 1
ATOM 2042 O O . PRO A 1 297 ? 11.756 4.322 105.618 1.00 17.09 293 PRO A O 1
ATOM 2046 N N . ASP A 1 298 ? 12.207 2.332 106.640 1.00 17.05 294 ASP A N 1
ATOM 2047 C CA . ASP A 1 298 ? 10.832 2.021 107.085 1.00 20.66 294 ASP A CA 1
ATOM 2048 C C . ASP A 1 298 ? 10.721 1.726 108.580 1.00 21.29 294 ASP A C 1
ATOM 2049 O O . ASP A 1 298 ? 11.679 1.386 109.234 1.00 20.52 294 ASP A O 1
ATOM 2054 N N . PHE A 1 299 ? 9.498 1.832 109.075 1.00 24.56 295 PHE A N 1
ATOM 2055 C CA . PHE A 1 299 ? 9.142 1.528 110.456 1.00 26.47 295 PHE A CA 1
ATOM 2056 C C . PHE A 1 299 ? 8.742 0.044 110.601 1.00 27.49 295 PHE A C 1
ATOM 2057 O O . PHE A 1 299 ? 8.423 -0.628 109.620 1.00 26.46 295 PHE A O 1
ATOM 2065 N N . GLY A 1 300 ? 8.708 -0.439 111.836 1.00 29.11 296 GLY A N 1
ATOM 2066 C CA . GLY A 1 300 ? 8.237 -1.802 112.117 1.00 31.43 296 GLY A CA 1
ATOM 2067 C C . GLY A 1 300 ? 6.711 -1.943 112.066 1.00 33.92 296 GLY A C 1
ATOM 2068 O O . GLY A 1 300 ? 5.990 -1.022 112.434 1.00 34.42 296 GLY A O 1
ATOM 2069 N N . GLU A 1 301 ? 6.230 -3.104 111.621 1.00 36.19 297 GLU A N 1
ATOM 2070 C CA . GLU A 1 301 ? 4.793 -3.415 111.632 1.00 39.54 297 GLU A CA 1
ATOM 2071 C C . GLU A 1 301 ? 4.451 -4.911 111.782 1.00 41.48 297 GLU A C 1
ATOM 2072 O O . GLU A 1 301 ? 3.398 -5.243 112.347 1.00 42.69 297 GLU A O 1
ATOM 2078 N N . ARG A 1 302 ? 5.313 -5.796 111.260 1.00 41.60 298 ARG A N 1
ATOM 2079 C CA . ARG A 1 302 ? 5.079 -7.259 111.297 1.00 43.52 298 ARG A CA 1
ATOM 2080 C C . ARG A 1 302 ? 4.860 -7.795 112.724 1.00 45.57 298 ARG A C 1
ATOM 2081 O O . ARG A 1 302 ? 3.967 -8.621 112.945 1.00 46.62 298 ARG A O 1
ATOM 2083 N N . TYR A 1 303 ? 5.670 -7.315 113.671 1.00 45.67 299 TYR A N 1
ATOM 2084 C CA . TYR A 1 303 ? 5.509 -7.636 115.103 1.00 47.82 299 TYR A CA 1
ATOM 2085 C C . TYR A 1 303 ? 4.052 -7.518 115.547 1.00 49.82 299 TYR A C 1
ATOM 2086 O O . TYR A 1 303 ? 3.651 -8.114 116.549 1.00 52.21 299 TYR A O 1
#

B-factor: mean 24.79, std 11.17, range [4.46, 69.49]